Protein AF-A0A926BG16-F1 (afdb_monomer_lite)

pLDDT: mean 74.4, std 27.29, range [22.09, 98.56]

Sequence (371 aa):
MQNQTYSFDAMGNRTAKTDNVTGKETYTFDDANRIATRQVGASAVTNYSSDANGNTLTDATHTNQWDSQNRLVSSLSNGKTSAFKYGADGLRRKFSVTPTGQSQATTITHYGYDGSNVVREWEENIAGVLYASATYLLGPSGPMYKRPANAADVRWYVYDGLGSVVGEVDVNGTLQAEKKHDVFGLRRGPIGTEKSRHGFVGGLGHYSDDETGLVYMQARYYDPAIGRFTSEDPARDGANWFNYCGGDPVNMVDETGKSGERLNQLIGKLQANNGTDLLSKDPSATKSAGLTAIAMALGVMAVLLYSVAFGADTDDLVRELGAGGIGGALIGGIIAGEKMGGSLAAGATVGFALPVLLGTGVYGYQLVANL

Structure (mmCIF, N/CA/C/O backbone):
data_AF-A0A926BG16-F1
#
_entry.id   AF-A0A926BG16-F1
#
loop_
_atom_site.group_PDB
_atom_site.id
_atom_site.type_symbol
_atom_site.label_atom_id
_atom_site.label_alt_id
_atom_site.label_comp_id
_atom_site.label_asym_id
_atom_site.label_entity_id
_atom_site.label_seq_id
_atom_site.pdbx_PDB_ins_code
_atom_site.Cartn_x
_atom_site.Cartn_y
_atom_site.Cartn_z
_atom_site.occupancy
_atom_site.B_iso_or_equiv
_atom_site.auth_seq_id
_atom_site.auth_comp_id
_atom_site.auth_asym_id
_atom_site.auth_atom_id
_atom_site.pdbx_PDB_model_num
ATOM 1 N N . MET A 1 1 ? 13.771 -4.844 23.462 1.00 62.34 1 MET A N 1
ATOM 2 C CA . MET A 1 1 ? 12.987 -5.493 22.391 1.00 62.34 1 MET A CA 1
ATOM 3 C C . MET A 1 1 ? 11.661 -4.770 22.251 1.00 62.34 1 MET A C 1
ATOM 5 O O . MET A 1 1 ? 11.154 -4.274 23.255 1.00 62.34 1 MET A O 1
ATOM 9 N N . GLN A 1 2 ? 11.169 -4.615 21.022 1.00 75.12 2 GLN A N 1
ATOM 10 C CA . GLN A 1 2 ? 9.863 -4.010 20.775 1.00 75.12 2 GLN A CA 1
ATOM 11 C C . GLN A 1 2 ? 8.808 -5.115 20.776 1.00 75.12 2 GLN A C 1
ATOM 13 O O . GLN A 1 2 ? 8.936 -6.075 20.025 1.00 75.12 2 GLN A O 1
ATOM 18 N N . ASN A 1 3 ? 7.785 -4.964 21.612 1.00 87.88 3 ASN A N 1
ATOM 19 C CA . ASN A 1 3 ? 6.721 -5.941 21.790 1.00 87.88 3 ASN A CA 1
ATOM 20 C C . ASN A 1 3 ? 5.396 -5.286 21.411 1.00 87.88 3 ASN A C 1
ATOM 22 O O . ASN A 1 3 ? 5.082 -4.190 21.884 1.00 87.88 3 ASN A O 1
ATOM 26 N N . GLN A 1 4 ? 4.628 -5.973 20.569 1.00 90.31 4 GLN A N 1
ATOM 27 C CA . GLN A 1 4 ? 3.298 -5.550 20.156 1.00 90.31 4 GLN A CA 1
ATOM 28 C C . GLN A 1 4 ? 2.256 -6.563 20.624 1.00 90.31 4 GLN A C 1
ATOM 30 O O . GLN A 1 4 ? 2.463 -7.772 20.551 1.00 90.31 4 GLN A O 1
ATOM 35 N N . THR A 1 5 ? 1.123 -6.065 21.105 1.00 93.25 5 THR A N 1
ATOM 36 C CA . THR A 1 5 ? -0.023 -6.877 21.516 1.00 93.25 5 THR A CA 1
ATOM 37 C C . THR A 1 5 ? -1.278 -6.332 20.864 1.00 93.25 5 THR A C 1
ATOM 39 O O . THR A 1 5 ? -1.497 -5.119 20.830 1.00 93.25 5 THR A O 1
ATOM 42 N N . TYR A 1 6 ? -2.112 -7.235 20.367 1.00 93.25 6 TYR A N 1
ATOM 43 C CA . TYR A 1 6 ? -3.320 -6.903 19.630 1.00 93.25 6 TYR A CA 1
ATOM 44 C C . TYR A 1 6 ? -4.540 -7.510 20.311 1.00 93.25 6 TYR A C 1
ATOM 46 O O . TYR A 1 6 ? -4.467 -8.590 20.895 1.00 93.25 6 TYR A O 1
ATOM 54 N N . SER A 1 7 ? -5.661 -6.803 20.243 1.00 94.44 7 SER A N 1
ATOM 55 C CA . SER A 1 7 ? -6.961 -7.296 20.695 1.00 94.44 7 SER A CA 1
ATOM 56 C C . SER A 1 7 ? -7.946 -7.226 19.545 1.00 94.44 7 SER A C 1
ATOM 58 O O . SER A 1 7 ? -7.897 -6.285 18.751 1.00 94.44 7 SER A O 1
ATOM 60 N N . PHE A 1 8 ? -8.831 -8.215 19.475 1.00 94.06 8 PHE A N 1
ATOM 61 C CA . PHE A 1 8 ? -9.808 -8.357 18.406 1.00 94.06 8 PHE A CA 1
ATOM 62 C C . PHE A 1 8 ? -11.206 -8.572 18.981 1.00 94.06 8 PHE A C 1
ATOM 64 O O . PHE A 1 8 ? -11.347 -9.100 20.086 1.00 94.06 8 PHE A O 1
ATOM 71 N N . ASP A 1 9 ? -12.227 -8.142 18.246 1.00 93.50 9 ASP A N 1
ATOM 72 C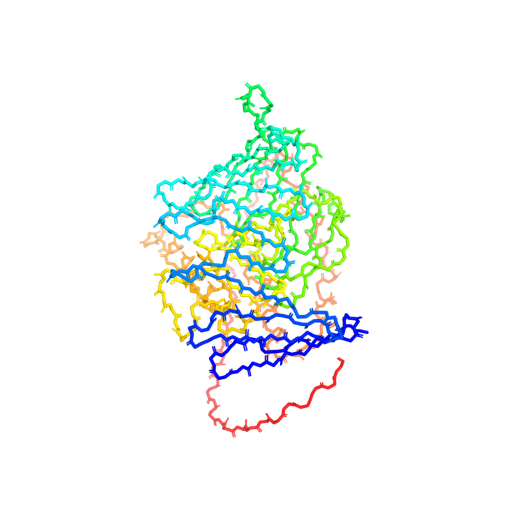 CA . ASP A 1 9 ? -13.610 -8.535 18.513 1.00 93.50 9 ASP A CA 1
ATOM 73 C C . ASP A 1 9 ? -13.951 -9.892 17.862 1.00 93.50 9 ASP A C 1
ATOM 75 O O . ASP A 1 9 ? -13.111 -10.535 17.229 1.00 93.50 9 ASP A O 1
ATOM 79 N N . ALA A 1 10 ? -15.199 -10.341 18.021 1.00 90.94 10 ALA A N 1
ATOM 80 C CA . ALA A 1 10 ? -15.669 -11.613 17.470 1.00 90.94 10 ALA A CA 1
ATOM 81 C C . ALA A 1 10 ? -15.726 -11.644 15.929 1.00 90.94 10 ALA A C 1
ATOM 83 O O . ALA A 1 10 ? -15.712 -12.726 15.348 1.00 90.94 10 ALA A O 1
ATOM 84 N N . MET A 1 11 ? -15.771 -10.478 15.275 1.00 90.44 11 MET A N 1
ATOM 85 C CA . MET A 1 11 ? -15.708 -10.344 13.815 1.00 90.44 11 MET A CA 1
ATOM 86 C C . MET A 1 11 ? -14.263 -10.184 13.319 1.00 90.44 11 MET A C 1
ATOM 88 O O . MET A 1 11 ? -14.023 -9.976 12.130 1.00 90.44 11 MET A O 1
ATOM 92 N N . GLY A 1 12 ? -13.280 -10.280 14.218 1.00 91.00 12 GLY A N 1
ATOM 93 C CA . GLY A 1 12 ? -11.865 -10.144 13.908 1.00 91.00 12 GLY A CA 1
ATOM 94 C C . GLY A 1 12 ? -11.427 -8.704 13.650 1.00 91.00 12 GLY A C 1
ATOM 95 O O . GLY A 1 12 ? -10.334 -8.510 13.123 1.00 91.00 12 GLY A O 1
ATOM 96 N N . ASN A 1 13 ? -12.227 -7.687 13.980 1.00 94.38 13 ASN A N 1
ATOM 97 C CA . ASN A 1 13 ? -11.748 -6.312 13.903 1.00 94.38 13 ASN A CA 1
ATOM 98 C C . ASN A 1 13 ? -10.745 -6.060 15.026 1.00 94.38 13 ASN A C 1
ATOM 100 O O . ASN A 1 13 ? -10.989 -6.392 16.187 1.00 94.38 13 ASN A O 1
ATOM 104 N N . ARG A 1 14 ? -9.621 -5.424 14.699 1.00 95.00 14 ARG A N 1
ATOM 105 C CA . ARG A 1 14 ? -8.585 -5.070 15.671 1.00 95.00 14 ARG A CA 1
ATOM 106 C C . ARG A 1 14 ? -9.056 -3.907 16.544 1.00 95.00 14 ARG A C 1
ATOM 108 O O . ARG A 1 14 ? -9.023 -2.765 16.107 1.00 95.00 14 ARG A O 1
ATOM 115 N N . THR A 1 15 ? -9.468 -4.176 17.780 1.00 95.94 15 THR A N 1
ATOM 116 C CA . THR A 1 15 ? -9.998 -3.175 18.727 1.00 95.94 15 THR A CA 1
ATOM 117 C C . THR A 1 15 ? -8.906 -2.437 19.495 1.00 95.94 15 THR A C 1
ATOM 119 O O . THR A 1 15 ? -9.115 -1.306 19.938 1.00 95.94 15 THR A O 1
ATOM 122 N N . ALA A 1 16 ? -7.716 -3.031 19.624 1.00 95.44 16 ALA A N 1
ATOM 123 C CA . ALA A 1 16 ? -6.562 -2.361 20.213 1.00 95.44 16 ALA A CA 1
ATOM 124 C C . ALA A 1 16 ? -5.229 -2.855 19.642 1.00 95.44 16 ALA A C 1
ATOM 126 O O . ALA A 1 16 ? -5.068 -4.031 19.313 1.00 95.44 16 ALA A O 1
ATOM 127 N N . LYS A 1 17 ? -4.255 -1.942 19.596 1.00 94.56 17 LYS A N 1
ATOM 128 C CA . LYS A 1 17 ? -2.828 -2.207 19.375 1.00 94.56 17 LYS A CA 1
ATOM 129 C C . LYS A 1 17 ? -2.066 -1.581 20.535 1.00 94.56 17 LYS A C 1
ATOM 131 O O . LYS A 1 17 ? -2.209 -0.390 20.778 1.00 94.56 17 LYS A O 1
ATOM 136 N N . THR A 1 18 ? -1.267 -2.356 21.251 1.00 94.44 18 THR A N 1
ATOM 137 C CA . THR A 1 18 ? -0.357 -1.840 22.280 1.00 94.44 18 THR A CA 1
ATOM 138 C C . THR A 1 18 ? 1.067 -2.129 21.857 1.00 94.44 18 THR A C 1
ATOM 140 O O . THR A 1 18 ? 1.396 -3.266 21.545 1.00 94.44 18 THR A O 1
ATOM 143 N N . ASP A 1 19 ? 1.898 -1.101 21.846 1.00 90.31 19 ASP A N 1
ATOM 144 C CA . ASP A 1 19 ? 3.309 -1.154 21.497 1.00 90.31 19 ASP A CA 1
ATOM 145 C C . ASP A 1 19 ? 4.096 -0.536 22.651 1.00 90.31 19 ASP A C 1
ATOM 147 O O . ASP A 1 19 ? 3.799 0.577 23.091 1.00 90.31 19 ASP A O 1
ATOM 151 N N . ASN A 1 20 ? 5.096 -1.249 23.162 1.00 88.69 20 ASN A N 1
ATOM 152 C CA . ASN A 1 20 ? 5.890 -0.772 24.295 1.00 88.69 20 ASN A CA 1
ATOM 153 C C . ASN A 1 20 ? 6.736 0.482 23.989 1.00 88.69 20 ASN A C 1
ATOM 155 O O . ASN A 1 20 ? 7.288 1.069 24.917 1.00 88.69 20 ASN A O 1
ATOM 159 N N . VAL A 1 21 ? 6.831 0.899 22.723 1.00 84.44 21 VAL A N 1
ATOM 160 C CA . VAL A 1 21 ? 7.517 2.124 22.289 1.00 84.44 21 VAL A CA 1
ATOM 161 C C . VAL A 1 21 ? 6.528 3.231 21.920 1.00 84.44 21 VAL A C 1
ATOM 163 O O . VAL A 1 21 ? 6.726 4.376 22.312 1.00 84.44 21 VAL A O 1
ATOM 166 N N . THR A 1 22 ? 5.474 2.915 21.159 1.00 84.25 22 THR A N 1
ATOM 167 C CA . THR A 1 22 ? 4.539 3.931 20.619 1.00 84.25 22 THR A CA 1
ATOM 168 C C . THR A 1 22 ? 3.248 4.095 21.427 1.00 84.25 22 THR A C 1
ATOM 170 O O . THR A 1 22 ? 2.488 5.033 21.193 1.00 84.25 22 THR A O 1
ATOM 173 N N . GLY A 1 23 ? 3.027 3.247 22.434 1.00 90.81 23 GLY A N 1
ATOM 174 C CA . GLY A 1 23 ? 1.877 3.310 23.328 1.00 90.81 23 GLY A CA 1
ATOM 175 C C . GLY A 1 23 ? 0.681 2.495 22.836 1.00 90.81 23 GLY A C 1
ATOM 176 O O . GLY A 1 23 ? 0.817 1.541 22.069 1.00 90.81 23 GLY A O 1
ATOM 177 N N . LYS A 1 24 ? -0.508 2.837 23.341 1.00 94.50 24 LYS A N 1
ATOM 178 C CA . LYS A 1 24 ? -1.757 2.127 23.044 1.00 94.50 24 LYS A CA 1
ATOM 179 C C . LYS A 1 24 ? -2.614 2.910 22.060 1.00 94.50 24 LYS A C 1
ATOM 181 O O . LYS A 1 24 ? -2.895 4.086 22.276 1.00 94.50 24 LYS A O 1
ATOM 186 N N . GLU A 1 25 ? -3.103 2.212 21.050 1.00 95.38 25 GLU A N 1
ATOM 187 C CA . GLU A 1 25 ? -4.152 2.657 20.148 1.00 95.38 25 GLU A CA 1
ATOM 188 C C . GLU A 1 25 ? -5.416 1.827 20.363 1.00 95.38 25 GLU A C 1
ATOM 190 O O . GLU A 1 25 ? -5.342 0.616 20.599 1.00 95.38 25 GLU A O 1
ATOM 195 N N . THR A 1 26 ? -6.575 2.470 20.263 1.00 96.88 26 THR A N 1
ATOM 196 C CA . THR A 1 26 ? -7.887 1.819 20.314 1.00 96.88 26 THR A CA 1
ATOM 197 C C . THR A 1 26 ? -8.720 2.206 19.108 1.00 96.88 26 THR A C 1
ATOM 199 O O . THR A 1 26 ? -8.656 3.348 18.647 1.00 96.88 26 THR A O 1
ATOM 202 N N . TYR A 1 27 ? -9.522 1.260 18.632 1.00 96.88 27 TYR A N 1
ATOM 203 C CA . TYR A 1 27 ? -10.349 1.412 17.444 1.00 96.88 27 TYR A CA 1
ATOM 204 C C . TYR A 1 27 ? -11.781 0.974 17.743 1.00 96.88 27 TYR A C 1
ATOM 206 O O . TYR A 1 27 ? -11.998 0.032 18.509 1.00 96.88 27 TYR A O 1
ATOM 214 N N . THR A 1 28 ? -12.747 1.652 17.131 1.00 97.31 28 THR A N 1
ATOM 215 C CA . THR A 1 28 ? -14.159 1.249 17.163 1.00 97.31 28 THR A CA 1
ATOM 216 C C . THR A 1 28 ? -14.668 1.014 15.753 1.00 97.31 28 THR A C 1
ATOM 218 O O . THR A 1 28 ? -14.120 1.560 14.792 1.00 97.31 28 THR A O 1
ATOM 221 N N . PHE A 1 29 ? -15.707 0.195 15.642 1.00 97.19 29 PHE A N 1
ATOM 222 C CA . PHE A 1 29 ? -16.278 -0.244 14.378 1.00 97.19 29 PHE A CA 1
ATOM 223 C C . PHE A 1 29 ? -17.797 -0.123 14.438 1.00 97.19 29 PHE A C 1
ATOM 225 O O . PHE A 1 29 ? -18.377 -0.176 15.525 1.00 97.19 29 PHE A O 1
ATOM 232 N N . ASP A 1 30 ? -18.420 0.066 13.282 1.00 95.25 30 ASP A N 1
ATOM 233 C CA . ASP A 1 30 ? -19.870 -0.020 13.148 1.00 95.25 30 ASP A CA 1
ATOM 234 C C . ASP A 1 30 ? -20.340 -1.458 12.864 1.00 95.25 30 ASP A C 1
ATOM 236 O O . ASP A 1 30 ? -19.536 -2.382 12.718 1.00 95.25 30 ASP A O 1
ATOM 240 N N . ASP A 1 31 ? -21.657 -1.641 12.759 1.00 93.56 31 ASP A N 1
ATOM 241 C CA . ASP A 1 31 ? -22.280 -2.951 12.526 1.00 93.56 31 ASP A CA 1
ATOM 242 C C . ASP A 1 31 ? -21.913 -3.574 11.165 1.00 93.56 31 ASP A C 1
ATOM 244 O O . ASP A 1 31 ? -22.076 -4.778 10.971 1.00 93.56 31 ASP A O 1
ATOM 248 N N . ALA A 1 32 ? -21.403 -2.776 10.220 1.00 93.62 32 ALA A N 1
ATOM 249 C CA . ALA A 1 32 ? -20.901 -3.235 8.925 1.00 93.62 32 ALA A CA 1
ATOM 250 C C . ALA A 1 32 ? -19.389 -3.529 8.959 1.00 93.62 32 ALA A C 1
ATOM 252 O O . ALA A 1 32 ? -18.757 -3.675 7.913 1.00 93.62 32 ALA A O 1
ATOM 253 N N . ASN A 1 33 ? -18.792 -3.610 10.154 1.00 95.44 33 ASN A N 1
ATOM 254 C CA . ASN A 1 33 ? -17.355 -3.752 10.370 1.00 95.44 33 ASN A CA 1
ATOM 255 C C . ASN A 1 33 ? -16.536 -2.613 9.750 1.00 95.44 33 ASN A C 1
ATOM 257 O O . ASN A 1 33 ? -15.349 -2.786 9.503 1.00 95.44 33 ASN A O 1
ATOM 261 N N . ARG A 1 34 ? -17.099 -1.436 9.479 1.00 95.88 34 ARG A N 1
ATOM 262 C CA . ARG A 1 34 ? -16.305 -0.287 9.023 1.00 95.88 34 ARG A CA 1
ATOM 263 C C . ARG A 1 34 ? -15.682 0.374 10.238 1.00 95.88 34 ARG A C 1
ATOM 265 O O . ARG A 1 34 ? -16.316 0.495 11.283 1.00 95.88 34 ARG A O 1
ATOM 272 N N . ILE A 1 35 ? -14.426 0.793 10.118 1.00 96.44 35 ILE A N 1
ATOM 273 C CA . ILE A 1 35 ? -13.775 1.541 11.192 1.00 96.44 35 ILE A CA 1
ATOM 274 C C . ILE A 1 35 ? -14.507 2.875 11.383 1.00 96.44 35 ILE A C 1
ATOM 276 O O . ILE A 1 35 ? -14.750 3.599 10.422 1.00 96.44 35 ILE A O 1
ATOM 280 N N . ALA A 1 36 ? -14.872 3.180 12.624 1.00 96.62 36 ALA A N 1
ATOM 281 C CA . ALA A 1 36 ? -15.583 4.398 12.992 1.00 96.62 36 ALA A CA 1
ATOM 282 C C . ALA A 1 36 ? -14.640 5.401 13.661 1.00 96.62 36 ALA A C 1
ATOM 284 O O . ALA A 1 36 ? -14.639 6.585 13.319 1.00 96.62 36 ALA A O 1
ATOM 285 N N . THR A 1 37 ? -13.797 4.938 14.590 1.00 97.06 37 THR A N 1
ATOM 286 C CA . THR A 1 37 ? -12.842 5.815 15.275 1.00 97.06 37 THR A CA 1
ATOM 287 C C . THR A 1 37 ? -11.489 5.165 15.530 1.00 97.06 37 THR A C 1
ATOM 289 O O . THR A 1 37 ? -11.377 3.946 15.663 1.00 97.06 37 THR A O 1
ATOM 292 N N . ARG A 1 38 ? -10.459 6.010 15.649 1.00 96.00 38 ARG A N 1
ATOM 293 C CA . ARG A 1 38 ? -9.125 5.674 16.163 1.00 96.00 38 ARG A CA 1
ATOM 294 C C . ARG A 1 38 ? -8.737 6.663 17.252 1.00 96.00 38 ARG A C 1
ATOM 296 O O . ARG A 1 38 ? -8.897 7.869 17.081 1.00 96.00 38 ARG A O 1
ATOM 303 N N . GLN A 1 39 ? -8.149 6.168 18.331 1.00 95.12 39 GLN A N 1
ATOM 304 C CA . GLN A 1 39 ? -7.576 6.994 19.388 1.00 95.12 39 GLN A CA 1
ATOM 305 C C . GLN A 1 39 ? -6.179 6.488 19.747 1.00 95.12 39 GLN A C 1
ATOM 307 O O . GLN A 1 39 ? -5.983 5.289 19.918 1.00 95.12 39 GLN A O 1
ATOM 312 N N . VAL A 1 40 ? -5.217 7.406 19.867 1.00 92.44 40 VAL A N 1
ATOM 313 C CA . VAL A 1 40 ? -3.828 7.114 20.258 1.00 92.44 40 VAL A CA 1
ATOM 314 C C . VAL A 1 40 ? -3.597 7.678 21.656 1.00 92.44 40 VAL A C 1
ATOM 316 O O . VAL A 1 40 ? -3.571 8.891 21.840 1.00 92.44 40 VAL A O 1
ATOM 319 N N . GLY A 1 41 ? -3.470 6.816 22.664 1.00 89.50 41 GLY A N 1
ATOM 320 C CA . GLY A 1 41 ? -3.335 7.229 24.061 1.00 89.50 41 GLY A CA 1
ATOM 321 C C . GLY A 1 41 ? -4.417 8.231 24.490 1.00 89.50 41 GLY A C 1
ATOM 322 O O . GLY A 1 41 ? -5.613 7.978 24.352 1.00 89.50 41 GLY A O 1
ATOM 323 N N . ALA A 1 42 ? -3.987 9.384 25.006 1.00 88.62 42 ALA A N 1
ATOM 324 C CA . ALA A 1 42 ? -4.868 10.480 25.420 1.00 88.62 42 ALA A CA 1
ATOM 325 C C . ALA A 1 42 ? -5.113 11.538 24.321 1.00 88.62 42 ALA A C 1
ATOM 327 O O . ALA A 1 42 ? -5.662 12.600 24.609 1.00 88.62 42 ALA A O 1
ATOM 328 N N . SER A 1 43 ? -4.685 11.291 23.077 1.00 90.31 43 SER A N 1
ATOM 329 C CA . SER A 1 43 ? -4.937 12.198 21.953 1.00 90.31 43 SER A CA 1
ATOM 330 C C . SER A 1 43 ? -6.420 12.254 21.582 1.00 90.31 43 SER A C 1
ATOM 332 O O . SER A 1 43 ? -7.205 11.374 21.934 1.00 90.31 43 SER A O 1
ATOM 334 N N . ALA A 1 44 ? -6.794 13.297 20.835 1.00 90.81 44 ALA A N 1
ATOM 335 C CA . ALA A 1 44 ? -8.147 13.449 20.318 1.00 90.81 44 ALA A CA 1
ATOM 336 C C . ALA A 1 44 ? -8.570 12.235 19.475 1.00 90.81 44 ALA A C 1
ATOM 338 O O . ALA A 1 44 ? -7.777 11.666 18.718 1.00 90.81 44 ALA A O 1
ATOM 339 N N . VAL A 1 45 ? -9.844 11.866 19.602 1.00 95.06 45 VAL A N 1
ATOM 340 C CA . VAL A 1 45 ? -10.448 10.801 18.802 1.00 95.06 45 VAL A CA 1
ATOM 341 C C . VAL A 1 45 ? -10.509 11.249 17.347 1.00 95.06 45 VAL A C 1
ATOM 343 O O . VAL A 1 45 ? -11.040 12.310 17.024 1.00 95.06 45 VAL A O 1
ATOM 346 N N . THR A 1 46 ? -9.965 10.418 16.470 1.00 96.00 46 THR A N 1
ATOM 347 C CA . THR A 1 46 ? -10.048 10.591 15.025 1.00 96.00 46 THR A CA 1
ATOM 348 C C . THR A 1 46 ? -11.258 9.833 14.506 1.00 96.00 46 THR A C 1
ATOM 350 O O . THR A 1 46 ? -11.380 8.635 14.764 1.00 96.00 46 THR A O 1
ATOM 353 N N . ASN A 1 47 ? -12.130 10.518 13.768 1.00 96.50 47 ASN A N 1
ATOM 354 C CA . ASN A 1 47 ? -13.303 9.910 13.148 1.00 96.50 47 ASN A CA 1
ATOM 355 C C . ASN A 1 47 ? -12.991 9.480 11.718 1.00 96.50 47 ASN A C 1
ATOM 357 O O . ASN A 1 47 ? -12.311 10.195 10.982 1.00 96.50 47 ASN A O 1
ATOM 361 N N . TYR A 1 48 ? -13.525 8.329 11.344 1.00 97.50 48 TYR A N 1
ATOM 362 C CA . TYR A 1 48 ? -13.448 7.781 10.003 1.00 97.50 48 TYR A CA 1
ATOM 363 C C . TYR A 1 48 ? -14.801 7.971 9.328 1.00 97.50 48 TYR A C 1
ATOM 365 O O . TYR A 1 48 ? -15.843 7.997 9.987 1.00 97.50 48 TYR A O 1
ATOM 373 N N . SER A 1 49 ? -14.789 8.122 8.010 1.00 97.62 49 SER A N 1
ATOM 374 C CA . SER A 1 49 ? -16.012 8.121 7.216 1.00 97.62 49 SER A CA 1
ATOM 375 C C . SER A 1 49 ? -15.868 7.186 6.030 1.00 97.62 49 SER A C 1
ATOM 377 O O . SER A 1 49 ? -14.774 7.009 5.489 1.00 97.62 49 SER A O 1
ATOM 379 N N . SER A 1 50 ? -16.988 6.602 5.622 1.00 97.62 50 SER A N 1
ATOM 380 C CA . SER A 1 50 ? -17.072 5.703 4.479 1.00 97.62 50 SER A CA 1
ATOM 381 C C . SER A 1 50 ? -18.295 6.042 3.639 1.00 97.62 50 SER A C 1
ATOM 383 O O . SER A 1 50 ? -19.268 6.609 4.144 1.00 97.62 50 SER A O 1
ATOM 385 N N . ASP A 1 51 ? -18.259 5.681 2.362 1.00 96.81 51 ASP A N 1
ATOM 386 C CA . ASP A 1 51 ? -19.439 5.734 1.508 1.00 96.81 51 ASP A CA 1
ATOM 387 C C . ASP A 1 51 ? -20.386 4.539 1.759 1.00 96.81 51 ASP A C 1
ATOM 389 O O . ASP A 1 51 ? -20.156 3.676 2.616 1.00 96.81 51 ASP A O 1
ATOM 393 N N . ALA A 1 52 ? -21.492 4.503 1.012 1.00 95.19 52 ALA A N 1
ATOM 394 C CA . ALA A 1 52 ? -22.487 3.435 1.100 1.00 95.19 52 ALA A CA 1
ATOM 395 C C . ALA A 1 52 ? -21.989 2.078 0.565 1.00 95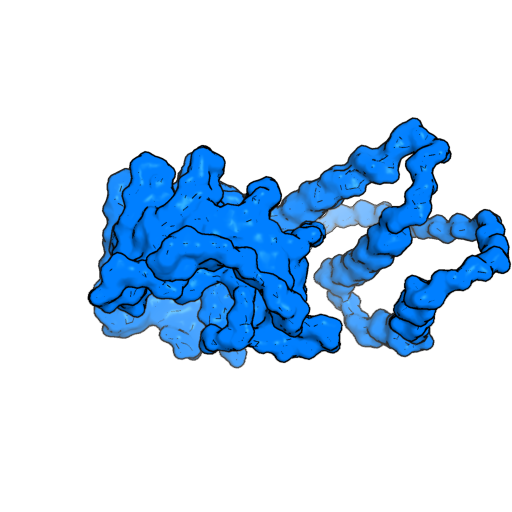.19 52 ALA A C 1
ATOM 397 O O . ALA A 1 52 ? -22.607 1.061 0.865 1.00 95.19 52 ALA A O 1
ATOM 398 N N . ASN A 1 53 ? -20.890 2.060 -0.194 1.00 95.25 53 ASN A N 1
ATOM 399 C CA . ASN A 1 53 ? -20.250 0.849 -0.707 1.00 95.25 53 ASN A CA 1
ATOM 400 C C . ASN A 1 53 ? -19.120 0.356 0.217 1.00 95.25 53 ASN A C 1
ATOM 402 O O . ASN A 1 53 ? -18.388 -0.560 -0.147 1.00 95.25 53 ASN A O 1
ATOM 406 N N . GLY A 1 54 ? -18.945 0.987 1.384 1.00 95.75 54 GLY A N 1
ATOM 407 C CA . GLY A 1 54 ? -17.927 0.610 2.359 1.00 95.75 54 GLY A CA 1
ATOM 408 C C . GLY A 1 54 ? -16.520 1.099 2.017 1.00 95.75 54 GLY A C 1
ATOM 409 O O . GLY A 1 54 ? -15.562 0.668 2.654 1.00 95.75 54 GLY A O 1
ATOM 410 N N . ASN A 1 55 ? -16.361 2.022 1.066 1.00 98.00 55 ASN A N 1
ATOM 411 C CA . ASN A 1 55 ? -15.062 2.618 0.779 1.00 98.00 55 ASN A CA 1
ATOM 412 C C . ASN A 1 55 ? -14.747 3.733 1.783 1.00 98.00 55 ASN A C 1
ATOM 414 O O . ASN A 1 55 ? -15.555 4.644 1.974 1.00 98.00 55 ASN A O 1
ATOM 418 N N . THR A 1 56 ? -13.568 3.711 2.404 1.00 97.88 56 THR A N 1
ATOM 419 C CA . THR A 1 56 ? -13.129 4.768 3.330 1.00 97.88 56 THR A CA 1
ATOM 420 C C . THR A 1 56 ? -12.910 6.084 2.584 1.00 97.88 56 THR A C 1
ATOM 422 O O . THR A 1 56 ? -12.056 6.161 1.701 1.00 97.88 56 THR A O 1
ATOM 425 N N . LEU A 1 57 ? -13.652 7.130 2.955 1.00 98.25 57 LEU A N 1
ATOM 426 C CA . LEU A 1 57 ? -13.572 8.478 2.384 1.00 98.25 57 LEU A CA 1
ATOM 427 C C . LEU A 1 57 ? -12.593 9.371 3.144 1.00 98.25 57 LEU A C 1
ATOM 429 O O . LEU A 1 57 ? -11.802 10.078 2.527 1.00 98.25 57 LEU A O 1
ATOM 433 N N . THR A 1 58 ? -12.633 9.345 4.474 1.00 97.56 58 THR A N 1
ATOM 434 C CA . THR A 1 58 ? -11.684 10.084 5.314 1.00 97.56 58 THR A CA 1
ATOM 435 C C . THR A 1 58 ? -11.207 9.205 6.451 1.00 97.56 58 THR A C 1
ATOM 437 O O . THR A 1 58 ? -12.021 8.561 7.114 1.00 97.56 58 THR A O 1
ATOM 440 N N . ASP A 1 59 ? -9.909 9.231 6.707 1.00 94.12 59 ASP A N 1
ATOM 441 C CA . ASP A 1 59 ? -9.287 8.578 7.853 1.00 94.12 59 ASP A CA 1
ATOM 442 C C . ASP A 1 59 ? -8.349 9.543 8.601 1.00 94.12 59 ASP A C 1
ATOM 444 O O . ASP A 1 59 ? -8.467 10.763 8.481 1.00 94.12 59 ASP A O 1
ATOM 448 N N . ALA A 1 60 ? -7.442 9.009 9.424 1.00 89.69 60 ALA A N 1
ATOM 449 C CA . ALA A 1 60 ? -6.505 9.809 10.206 1.00 89.69 60 ALA A CA 1
ATOM 450 C C . ALA A 1 60 ? -5.515 10.630 9.374 1.00 89.69 60 ALA A C 1
ATOM 452 O O . ALA A 1 60 ? -5.024 11.651 9.855 1.00 89.69 60 ALA A O 1
ATOM 453 N N . THR A 1 61 ? -5.192 10.177 8.167 1.00 93.31 61 THR A N 1
ATOM 454 C CA . THR A 1 61 ? -4.132 10.750 7.331 1.00 93.31 61 THR A CA 1
ATOM 455 C C . THR A 1 61 ? -4.547 10.975 5.882 1.00 93.31 61 THR A C 1
ATOM 457 O O . THR A 1 61 ? -3.841 11.693 5.177 1.00 93.31 61 THR A O 1
ATOM 460 N N . HIS A 1 62 ? -5.674 10.414 5.440 1.00 97.56 62 HIS A N 1
ATOM 461 C CA . HIS A 1 62 ? -6.114 10.436 4.053 1.00 97.56 62 HIS A CA 1
ATOM 462 C C . HIS A 1 62 ? -7.497 11.054 3.863 1.00 97.56 62 HIS A C 1
ATOM 464 O O . HIS A 1 62 ? -8.432 10.818 4.633 1.00 97.56 62 HIS A O 1
ATOM 470 N N . THR A 1 63 ? -7.635 11.755 2.738 1.00 98.12 63 THR A N 1
ATOM 471 C CA . THR A 1 63 ? -8.919 12.028 2.088 1.00 98.12 63 THR A CA 1
ATOM 472 C C . THR A 1 63 ? -8.934 11.325 0.736 1.00 98.12 63 THR A C 1
ATOM 474 O O . THR A 1 63 ? -8.170 11.681 -0.166 1.00 98.12 63 THR A O 1
ATOM 477 N N . ASN A 1 64 ? -9.815 10.343 0.596 1.00 98.56 64 ASN A N 1
ATOM 478 C CA . ASN A 1 64 ? -9.862 9.402 -0.513 1.00 98.56 64 ASN A CA 1
ATOM 479 C C . ASN A 1 64 ? -11.029 9.686 -1.462 1.00 98.56 64 ASN A C 1
ATOM 481 O O . ASN A 1 64 ? -12.087 10.177 -1.068 1.00 98.56 64 ASN A O 1
ATOM 485 N N . GLN A 1 65 ? -10.841 9.328 -2.727 1.00 98.50 65 GLN A N 1
ATOM 486 C CA . GLN A 1 65 ? -11.867 9.355 -3.762 1.00 98.50 65 GLN A CA 1
ATOM 487 C C . GLN A 1 65 ? -11.862 8.039 -4.521 1.00 98.50 65 GLN A C 1
ATOM 489 O O . GLN A 1 65 ? -10.801 7.504 -4.851 1.00 98.50 65 GLN A O 1
ATOM 494 N N . TRP A 1 66 ? -13.057 7.566 -4.843 1.00 98.50 66 TRP A N 1
ATOM 495 C CA . TRP A 1 66 ? -13.294 6.251 -5.416 1.00 98.50 66 TRP A CA 1
ATOM 496 C C . TRP A 1 66 ? -14.075 6.380 -6.719 1.00 98.50 66 TRP A C 1
ATOM 498 O O . TRP A 1 66 ? -14.878 7.302 -6.881 1.00 98.50 66 TRP A O 1
ATOM 508 N N . ASP A 1 67 ? -13.819 5.480 -7.664 1.00 97.19 67 ASP A N 1
ATOM 509 C CA . ASP A 1 67 ? -14.646 5.365 -8.863 1.00 97.19 67 ASP A CA 1
ATOM 510 C C . ASP A 1 67 ? -15.887 4.488 -8.628 1.00 97.19 67 ASP A C 1
ATOM 512 O O . ASP A 1 67 ? -16.060 3.858 -7.585 1.00 97.19 67 ASP A O 1
ATOM 516 N N . SER A 1 68 ? -16.764 4.424 -9.630 1.00 95.50 68 SER A N 1
ATOM 517 C CA . SER A 1 68 ? -17.988 3.614 -9.585 1.00 95.50 68 SER A CA 1
ATOM 518 C C . SER A 1 68 ? -17.743 2.101 -9.543 1.00 95.50 68 SER A C 1
ATOM 520 O O . SER A 1 68 ? -18.695 1.341 -9.382 1.00 95.50 68 SER A O 1
ATOM 522 N N . GLN A 1 69 ? -16.494 1.653 -9.700 1.00 95.00 69 GLN A N 1
ATOM 523 C CA . GLN A 1 69 ? -16.083 0.255 -9.591 1.00 95.00 69 GLN A CA 1
ATOM 524 C C . GLN A 1 69 ? -15.404 -0.033 -8.240 1.00 95.00 69 GLN A C 1
ATOM 526 O O . GLN A 1 69 ? -14.779 -1.082 -8.099 1.00 95.00 69 GLN A O 1
ATOM 531 N N . ASN A 1 70 ? -15.527 0.873 -7.259 1.00 96.19 70 ASN A N 1
ATOM 532 C CA . ASN A 1 70 ? -14.912 0.783 -5.931 1.00 96.19 70 ASN A CA 1
ATOM 533 C C . ASN A 1 70 ? -13.376 0.698 -5.970 1.00 96.19 70 ASN A C 1
ATOM 535 O O . ASN A 1 70 ? -12.756 0.023 -5.149 1.00 96.19 70 ASN A O 1
ATOM 539 N N . ARG A 1 71 ? -12.735 1.397 -6.917 1.00 97.25 71 ARG A N 1
ATOM 540 C CA . ARG A 1 71 ? -11.270 1.533 -6.966 1.00 97.25 71 ARG A CA 1
ATOM 541 C C . ARG A 1 71 ? -10.847 2.923 -6.509 1.00 97.25 71 ARG A C 1
ATOM 543 O O . ARG A 1 71 ? -11.443 3.921 -6.915 1.00 97.25 71 ARG A O 1
ATOM 550 N N . LEU A 1 72 ? -9.800 2.989 -5.689 1.00 98.44 72 LEU A N 1
ATOM 551 C CA . LEU A 1 72 ? -9.245 4.242 -5.178 1.00 98.44 72 LEU A CA 1
ATOM 552 C C . LEU A 1 72 ? -8.619 5.031 -6.332 1.00 98.44 72 LEU A C 1
ATOM 554 O O . LEU A 1 72 ? -7.606 4.623 -6.876 1.00 98.44 72 LEU A O 1
ATOM 558 N N . VAL A 1 73 ? -9.182 6.172 -6.715 1.00 98.56 73 VAL A N 1
ATOM 559 C CA . VAL A 1 73 ? -8.656 6.991 -7.825 1.00 98.56 73 VAL A CA 1
ATOM 560 C C . VAL A 1 73 ? -7.834 8.184 -7.357 1.00 98.56 73 VAL A C 1
ATOM 562 O O . VAL A 1 73 ? -7.000 8.681 -8.115 1.00 98.56 73 VAL A O 1
ATOM 565 N N . SER A 1 74 ? -8.025 8.628 -6.113 1.00 98.31 74 SER A N 1
ATOM 566 C CA . SER A 1 74 ? -7.233 9.699 -5.511 1.00 98.31 74 SER A CA 1
ATOM 567 C C . SER A 1 74 ? -7.149 9.545 -3.997 1.00 98.31 74 SER A C 1
ATOM 569 O O . SER A 1 74 ? -8.125 9.164 -3.361 1.00 98.31 74 SER A O 1
ATOM 571 N N . SER A 1 75 ? -6.004 9.897 -3.423 1.00 98.50 75 SER A N 1
ATOM 572 C CA . SER A 1 75 ? -5.766 9.965 -1.984 1.00 98.50 75 SER A CA 1
ATOM 573 C C . SER A 1 75 ? -4.896 11.181 -1.670 1.00 98.50 75 SER A C 1
ATOM 575 O O . SER A 1 75 ? -3.742 11.253 -2.100 1.00 98.50 75 SER A O 1
ATOM 577 N N . LEU A 1 76 ? -5.435 12.137 -0.914 1.00 98.12 76 LEU A N 1
ATOM 578 C CA . LEU A 1 76 ? -4.682 13.258 -0.351 1.00 98.12 76 LEU A CA 1
ATOM 579 C C . LEU A 1 76 ? -4.122 12.850 1.011 1.00 98.12 76 LEU A C 1
ATOM 581 O O . LEU A 1 76 ? -4.900 12.622 1.928 1.00 98.12 76 LEU A O 1
ATOM 585 N N . SER A 1 77 ? -2.798 12.817 1.151 1.00 97.19 77 SER A N 1
ATOM 586 C CA . SER A 1 77 ? -2.102 12.539 2.413 1.00 97.19 77 SER A CA 1
ATOM 587 C C . SER A 1 77 ? -0.842 13.388 2.521 1.00 97.19 77 SER A C 1
ATOM 589 O O . SER A 1 77 ? -0.176 13.657 1.521 1.00 97.19 77 SER A O 1
ATOM 591 N N . ASN A 1 78 ? -0.531 13.876 3.726 1.00 93.75 78 ASN A N 1
ATOM 592 C CA . ASN A 1 78 ? 0.673 14.672 4.007 1.00 93.75 78 ASN A CA 1
ATOM 593 C C . ASN A 1 78 ? 0.922 15.829 3.009 1.00 93.75 78 ASN A C 1
ATOM 595 O O . ASN A 1 78 ? 2.055 16.087 2.597 1.00 93.75 78 ASN A O 1
ATOM 599 N N . GLY A 1 79 ? -0.145 16.519 2.585 1.00 95.50 79 GLY A N 1
ATOM 600 C CA . GLY A 1 79 ? -0.061 17.634 1.633 1.00 95.50 79 GLY A CA 1
ATOM 601 C C . GLY A 1 79 ? 0.307 17.228 0.199 1.00 95.50 79 GLY A C 1
ATOM 602 O O . GLY A 1 79 ? 0.802 18.058 -0.564 1.00 95.50 79 GLY A O 1
ATOM 603 N N . LYS A 1 80 ? 0.103 15.961 -0.174 1.00 97.38 80 LYS A N 1
ATOM 604 C CA . LYS A 1 80 ? 0.309 15.433 -1.526 1.00 97.38 80 LYS A CA 1
ATOM 605 C C . LYS A 1 80 ? -0.922 14.654 -1.971 1.00 97.38 80 LYS A C 1
ATOM 607 O O . LYS A 1 80 ? -1.457 13.844 -1.223 1.00 97.38 80 LYS A O 1
ATOM 612 N N . THR A 1 81 ? -1.355 14.889 -3.201 1.00 98.25 81 THR A N 1
ATOM 613 C CA . THR A 1 81 ? -2.423 14.120 -3.841 1.00 98.25 81 THR A CA 1
ATOM 614 C C . THR A 1 81 ? -1.802 13.036 -4.704 1.00 98.25 81 THR A C 1
ATOM 616 O O . THR A 1 81 ? -1.168 13.337 -5.716 1.00 98.25 81 THR A O 1
ATOM 619 N N . SER A 1 82 ? -1.995 11.787 -4.302 1.00 98.38 82 SER A N 1
ATOM 620 C CA . SER A 1 82 ? -1.678 10.605 -5.095 1.00 98.38 82 SER A CA 1
ATOM 621 C C . SER A 1 82 ? -2.893 10.225 -5.933 1.00 98.38 82 SER A C 1
ATOM 623 O O . SER A 1 82 ? -3.969 10.028 -5.379 1.00 98.38 82 SER A O 1
ATOM 625 N N . ALA A 1 83 ? -2.740 10.119 -7.250 1.00 98.31 83 ALA A N 1
ATOM 626 C CA . ALA A 1 83 ? -3.805 9.736 -8.172 1.00 98.31 83 ALA A CA 1
ATOM 627 C C . ALA A 1 83 ? -3.460 8.443 -8.913 1.00 98.31 83 ALA A C 1
ATOM 629 O O . ALA A 1 83 ? -2.306 8.211 -9.290 1.00 98.31 83 ALA A O 1
ATOM 630 N N . PHE A 1 84 ? -4.479 7.622 -9.151 1.00 98.44 84 PHE A N 1
ATOM 631 C CA . PHE A 1 84 ? -4.337 6.277 -9.696 1.00 98.44 84 PHE A CA 1
ATOM 632 C C . PHE A 1 84 ? -5.251 6.093 -10.908 1.00 98.44 84 PHE A C 1
ATOM 634 O O . PHE A 1 84 ? -6.404 6.526 -10.908 1.00 98.44 84 PHE A O 1
ATOM 641 N N . LYS A 1 85 ? -4.746 5.443 -11.963 1.00 98.25 85 LYS A N 1
ATOM 642 C CA . LYS A 1 85 ? -5.567 5.020 -13.108 1.00 98.25 85 LYS A CA 1
ATOM 643 C C . LYS A 1 85 ? -5.411 3.535 -13.359 1.00 98.25 85 LYS A C 1
ATOM 645 O O . LYS A 1 85 ? -4.301 3.008 -13.290 1.00 98.25 85 LYS A O 1
ATOM 650 N N . TYR A 1 86 ? -6.513 2.899 -13.727 1.00 98.00 86 TYR A N 1
ATOM 651 C CA . TYR A 1 86 ? -6.616 1.456 -13.897 1.00 98.00 86 TYR A CA 1
ATOM 652 C C . TYR A 1 86 ? -6.920 1.085 -15.344 1.00 98.00 86 TYR A C 1
ATOM 654 O O . TYR A 1 86 ? -7.532 1.857 -16.083 1.00 98.00 86 TYR A O 1
ATOM 662 N N . GLY A 1 87 ? -6.476 -0.103 -15.740 1.00 96.69 87 GLY A N 1
ATOM 663 C CA . GLY A 1 87 ? -6.854 -0.729 -16.997 1.00 96.69 87 GLY A CA 1
ATOM 664 C C . GLY A 1 87 ? -8.236 -1.376 -16.903 1.00 96.69 87 GLY A C 1
ATOM 665 O O . GLY A 1 87 ? -8.867 -1.409 -15.842 1.00 96.69 87 GLY A O 1
ATOM 666 N N . ALA A 1 88 ? -8.701 -1.922 -18.027 1.00 94.12 88 ALA A N 1
ATOM 667 C CA . ALA A 1 88 ? -9.946 -2.693 -18.081 1.00 94.12 88 ALA A CA 1
ATOM 668 C C . ALA A 1 88 ? -9.872 -4.002 -17.269 1.00 94.12 88 ALA A C 1
ATOM 670 O O . ALA A 1 88 ? -10.893 -4.513 -16.826 1.00 94.12 88 ALA A O 1
ATOM 671 N N . ASP A 1 89 ? -8.660 -4.507 -17.045 1.00 92.94 89 ASP A N 1
ATOM 672 C CA . ASP A 1 89 ? -8.339 -5.650 -16.186 1.00 92.94 89 ASP A CA 1
ATOM 673 C C . ASP A 1 89 ? -8.348 -5.317 -14.685 1.00 92.94 89 ASP A C 1
ATOM 675 O O . ASP A 1 89 ? -8.200 -6.207 -13.854 1.00 92.94 89 ASP A O 1
ATOM 679 N N . GLY A 1 90 ? -8.512 -4.042 -14.320 1.00 93.88 90 GLY A N 1
ATOM 680 C CA . GLY A 1 90 ? -8.480 -3.585 -12.931 1.00 93.88 90 GLY A CA 1
ATOM 681 C C . GLY A 1 90 ? -7.076 -3.340 -12.375 1.00 93.88 90 GLY A C 1
ATOM 682 O O . GLY A 1 90 ? -6.962 -2.819 -11.269 1.00 93.88 90 GLY A O 1
ATOM 683 N N . LEU A 1 91 ? -6.012 -3.624 -13.135 1.00 96.50 91 LEU A N 1
ATOM 684 C CA . LEU A 1 91 ? -4.637 -3.367 -12.705 1.00 96.50 91 LEU A CA 1
ATOM 685 C C . LEU A 1 91 ? -4.264 -1.893 -12.883 1.00 96.50 91 LEU A C 1
ATOM 687 O O . LEU A 1 91 ? -4.647 -1.237 -13.859 1.00 96.50 91 LEU A O 1
ATOM 691 N N . ARG A 1 92 ? -3.493 -1.354 -11.938 1.00 97.88 92 ARG A N 1
ATOM 692 C CA . ARG A 1 92 ? -3.058 0.045 -11.932 1.00 97.88 92 ARG A CA 1
ATOM 693 C C . ARG A 1 92 ? -2.068 0.323 -13.057 1.00 97.88 92 ARG A C 1
ATOM 695 O O . ARG A 1 92 ? -0.930 -0.106 -13.009 1.00 97.88 92 ARG A O 1
ATOM 702 N N . ARG A 1 93 ? -2.448 1.135 -14.040 1.00 97.56 93 ARG A N 1
ATOM 703 C CA . ARG A 1 93 ? -1.584 1.505 -15.175 1.00 97.56 93 ARG A CA 1
ATOM 704 C C . ARG A 1 93 ? -0.790 2.783 -14.951 1.00 97.56 93 ARG A C 1
ATOM 706 O O . ARG A 1 93 ? 0.270 2.930 -15.550 1.00 97.56 93 ARG A O 1
ATOM 713 N N . LYS A 1 94 ? -1.280 3.693 -14.104 1.00 97.81 94 LYS A N 1
ATOM 714 C CA . LYS A 1 94 ? -0.622 4.976 -13.820 1.00 97.81 94 LYS A CA 1
ATOM 715 C C . LYS A 1 94 ? -0.754 5.352 -12.349 1.00 97.81 94 LYS A C 1
ATOM 717 O O . LYS A 1 94 ? -1.824 5.197 -11.762 1.00 97.81 94 LYS A O 1
ATOM 722 N N . PHE A 1 95 ? 0.330 5.879 -11.799 1.00 97.88 95 PHE A N 1
ATOM 723 C CA . PHE A 1 95 ? 0.416 6.529 -10.497 1.00 97.88 95 PHE A CA 1
ATOM 724 C C . PHE A 1 95 ? 0.999 7.926 -10.687 1.00 97.88 95 PHE A C 1
ATOM 726 O O . PHE A 1 95 ? 1.940 8.100 -11.461 1.00 97.88 95 PHE A O 1
ATOM 733 N N . SER A 1 96 ? 0.456 8.925 -10.002 1.00 97.56 96 SER A N 1
ATOM 734 C CA . SER A 1 96 ? 1.017 10.274 -10.033 1.00 97.56 96 SER A CA 1
ATOM 735 C C . SER A 1 96 ? 0.866 10.992 -8.708 1.00 97.56 96 SER A C 1
ATOM 737 O O . SER A 1 96 ? -0.135 10.799 -8.029 1.00 97.56 96 SER A O 1
ATOM 739 N N . VAL A 1 97 ? 1.818 11.865 -8.389 1.00 97.75 97 VAL A N 1
ATOM 740 C CA . VAL A 1 97 ? 1.850 12.628 -7.139 1.00 97.75 97 VAL A CA 1
ATOM 741 C C . VAL A 1 97 ? 1.885 14.115 -7.448 1.00 97.75 97 VAL A C 1
ATOM 743 O O . VAL A 1 97 ? 2.775 14.578 -8.162 1.00 97.75 97 VAL A O 1
ATOM 746 N N . THR A 1 98 ? 0.954 14.865 -6.867 1.00 97.69 98 THR A N 1
ATOM 747 C CA . THR A 1 98 ? 0.857 16.323 -6.992 1.00 97.69 98 THR A CA 1
ATOM 748 C C . THR A 1 98 ? 0.908 16.963 -5.604 1.00 97.69 98 THR A C 1
ATOM 750 O O . THR A 1 98 ? -0.010 16.748 -4.809 1.00 97.69 98 THR A O 1
ATOM 753 N N . PRO A 1 99 ? 1.947 17.747 -5.270 1.00 97.25 99 PRO A N 1
ATOM 754 C CA . PRO A 1 99 ? 1.975 18.516 -4.029 1.00 97.25 99 PRO A CA 1
ATOM 755 C C . PRO A 1 99 ? 0.827 19.530 -3.961 1.00 97.25 99 PRO A C 1
ATOM 757 O O . PRO A 1 99 ? 0.464 20.138 -4.970 1.00 97.25 99 PRO A O 1
ATOM 760 N N . THR A 1 100 ? 0.274 19.758 -2.771 1.00 95.69 100 THR A N 1
ATOM 761 C CA . THR A 1 100 ? -0.771 20.767 -2.564 1.00 95.69 100 THR A CA 1
ATOM 762 C C . THR A 1 100 ? -0.284 22.144 -3.016 1.00 95.69 100 THR A C 1
ATOM 764 O O . THR A 1 100 ? 0.826 22.567 -2.695 1.00 95.69 100 THR A O 1
ATOM 767 N N . GLY A 1 101 ? -1.126 22.849 -3.773 1.00 95.00 101 GLY A N 1
ATOM 768 C CA . GLY A 1 101 ? -0.792 24.146 -4.366 1.00 95.00 101 GLY A CA 1
ATOM 769 C C . GLY A 1 101 ? -0.083 24.061 -5.721 1.00 95.00 101 GLY A C 1
ATOM 770 O O . GLY A 1 101 ? 0.105 25.096 -6.353 1.00 95.00 101 GLY A O 1
ATOM 771 N N . GLN A 1 102 ? 0.266 22.862 -6.200 1.00 93.88 102 GLN A N 1
ATOM 772 C CA . GLN A 1 102 ? 0.761 22.651 -7.561 1.00 93.88 102 GLN A CA 1
ATOM 773 C C . GLN A 1 102 ? -0.369 22.206 -8.490 1.00 93.88 102 GLN A C 1
ATOM 775 O O . GLN A 1 102 ? -1.237 21.423 -8.110 1.00 93.88 102 GLN A O 1
ATOM 780 N N . SER A 1 103 ? -0.344 22.688 -9.733 1.00 91.00 103 SER A N 1
ATOM 781 C CA . SER A 1 103 ? -1.318 22.292 -10.763 1.00 91.00 103 SER A CA 1
ATOM 782 C C . SER A 1 103 ? -0.897 21.042 -11.539 1.00 91.00 103 SER A C 1
ATOM 784 O O . SER A 1 103 ? -1.728 20.435 -12.206 1.00 91.00 103 SER A O 1
ATOM 786 N N . GLN A 1 104 ? 0.382 20.666 -11.476 1.00 92.44 104 GLN A N 1
ATOM 787 C CA . GLN A 1 104 ? 0.956 19.554 -12.234 1.00 92.44 104 GLN A CA 1
ATOM 788 C C . GLN A 1 104 ? 1.605 18.542 -11.289 1.00 92.44 104 GLN A C 1
ATOM 790 O O . GLN A 1 104 ? 2.187 18.918 -10.269 1.00 92.44 104 GLN A O 1
ATOM 795 N N . ALA A 1 105 ? 1.521 17.261 -11.648 1.00 94.75 105 ALA A N 1
ATOM 796 C CA . ALA A 1 105 ? 2.173 16.195 -10.901 1.00 94.75 105 ALA A CA 1
ATOM 797 C C . ALA A 1 105 ? 3.702 16.313 -11.000 1.00 94.75 105 ALA A C 1
ATOM 799 O O . ALA A 1 105 ? 4.250 16.562 -12.073 1.00 94.75 105 ALA A O 1
ATOM 800 N N . THR A 1 106 ? 4.392 16.106 -9.880 1.00 94.00 106 THR A N 1
ATOM 801 C CA . THR A 1 106 ? 5.863 16.086 -9.803 1.00 94.00 106 THR A CA 1
ATOM 802 C C . THR A 1 106 ? 6.443 14.712 -10.102 1.00 94.00 106 THR A C 1
ATOM 804 O O . THR A 1 106 ? 7.612 14.592 -10.453 1.00 94.00 106 THR A O 1
ATOM 807 N N . THR A 1 107 ? 5.632 13.670 -9.942 1.00 93.88 107 THR A N 1
ATOM 808 C CA . THR A 1 107 ? 6.005 12.288 -10.229 1.00 93.88 107 THR A CA 1
ATOM 809 C C . THR A 1 107 ? 4.866 11.647 -10.987 1.00 93.88 107 THR A C 1
ATOM 811 O O . THR A 1 107 ? 3.711 11.767 -10.578 1.00 93.88 107 THR A O 1
ATOM 814 N N . ILE A 1 108 ? 5.186 10.978 -12.089 1.00 97.19 108 ILE A N 1
ATOM 815 C CA . ILE A 1 108 ? 4.227 10.215 -12.872 1.00 97.19 108 ILE A CA 1
ATOM 816 C C . ILE A 1 108 ? 4.906 8.924 -13.313 1.00 97.19 108 ILE A C 1
ATOM 818 O O . ILE A 1 108 ? 5.887 8.959 -14.054 1.00 97.19 108 ILE A O 1
ATOM 822 N N . THR A 1 109 ? 4.358 7.794 -12.883 1.00 96.94 109 THR A N 1
ATOM 823 C CA . THR A 1 109 ? 4.862 6.458 -13.199 1.00 96.94 109 THR A CA 1
ATOM 824 C C . THR A 1 109 ? 3.789 5.664 -13.927 1.00 96.94 109 THR A C 1
ATOM 826 O O . THR A 1 109 ? 2.634 5.623 -13.501 1.00 96.94 109 THR A O 1
ATOM 829 N N . HIS A 1 110 ? 4.181 5.018 -15.020 1.00 97.62 110 HIS A N 1
ATOM 830 C CA . HIS A 1 110 ? 3.361 4.083 -15.784 1.00 97.62 110 HIS A CA 1
ATOM 831 C C . HIS A 1 110 ? 3.874 2.664 -15.594 1.00 97.62 110 HIS A C 1
ATOM 833 O O . HIS A 1 110 ? 5.086 2.452 -15.548 1.00 97.62 110 HIS A O 1
ATOM 839 N N . TYR A 1 111 ? 2.956 1.704 -15.540 1.00 96.94 111 TYR A N 1
ATOM 840 C CA . TYR A 1 111 ? 3.259 0.311 -15.222 1.00 96.94 111 TYR A CA 1
ATOM 841 C C . TYR A 1 111 ? 2.921 -0.625 -16.384 1.00 96.94 111 TYR A C 1
ATOM 843 O O . TYR A 1 111 ? 1.810 -0.616 -16.924 1.00 96.94 111 TYR A O 1
ATOM 851 N N . GLY A 1 112 ? 3.898 -1.450 -16.755 1.00 95.62 112 GLY A N 1
ATOM 852 C CA . GLY A 1 112 ? 3.761 -2.558 -17.692 1.00 95.62 112 GLY A CA 1
ATOM 853 C C . GLY A 1 112 ? 3.768 -3.877 -16.937 1.00 95.62 112 GLY A C 1
ATOM 854 O O . GLY A 1 112 ? 4.677 -4.121 -16.144 1.00 95.62 112 GLY A O 1
ATOM 855 N N . TYR A 1 113 ? 2.769 -4.711 -17.208 1.00 93.94 113 TYR A N 1
ATOM 856 C CA . TYR A 1 113 ? 2.540 -5.971 -16.510 1.00 93.94 113 TYR A CA 1
ATOM 857 C C . TYR A 1 113 ? 2.826 -7.175 -17.402 1.00 93.94 113 TYR A C 1
ATOM 859 O O . TYR A 1 113 ? 2.574 -7.124 -18.608 1.00 93.94 113 TYR A O 1
ATOM 867 N N . ASP A 1 114 ? 3.298 -8.248 -16.776 1.00 89.19 114 ASP A N 1
ATOM 868 C CA . ASP A 1 114 ? 3.224 -9.616 -17.282 1.00 89.19 114 ASP A CA 1
ATOM 869 C C . ASP A 1 114 ? 2.433 -10.448 -16.262 1.00 89.19 114 ASP A C 1
ATOM 871 O O . ASP A 1 114 ? 2.812 -10.551 -15.090 1.00 89.19 114 ASP A O 1
ATOM 875 N N . GLY A 1 115 ? 1.261 -10.935 -16.674 1.00 88.62 115 GLY A N 1
ATOM 876 C CA . GLY A 1 115 ? 0.231 -11.397 -15.742 1.00 88.62 115 GLY A CA 1
ATOM 877 C C . GLY A 1 115 ? -0.129 -10.306 -14.725 1.00 88.62 115 GLY A C 1
ATOM 878 O O . GLY A 1 115 ? -0.509 -9.197 -15.101 1.00 88.62 115 GLY A O 1
ATOM 879 N N . SER A 1 116 ? 0.011 -10.624 -13.437 1.00 86.06 116 SER A N 1
ATOM 880 C CA . SER A 1 116 ? -0.293 -9.725 -12.312 1.00 86.06 116 SER A CA 1
ATOM 881 C C . SER A 1 116 ? 0.912 -8.902 -11.835 1.00 86.06 116 SER A C 1
ATOM 883 O O . SER A 1 116 ? 0.754 -7.988 -11.028 1.00 86.06 116 SER A O 1
ATOM 885 N N . ASN A 1 117 ? 2.119 -9.202 -12.328 1.00 90.56 117 ASN A N 1
ATOM 886 C CA . ASN A 1 117 ? 3.367 -8.611 -11.845 1.00 90.56 117 ASN A CA 1
ATOM 887 C C . ASN A 1 117 ? 3.846 -7.471 -12.746 1.00 90.56 117 ASN A C 1
ATOM 889 O O . ASN A 1 117 ? 3.802 -7.566 -13.973 1.00 90.56 117 ASN A O 1
ATOM 893 N N . VAL A 1 118 ? 4.368 -6.401 -12.141 1.00 92.88 118 VAL A N 1
ATOM 894 C CA . VAL A 1 118 ? 5.009 -5.312 -12.888 1.00 92.88 118 VAL A CA 1
ATOM 895 C C . VAL A 1 118 ? 6.365 -5.787 -13.408 1.00 92.88 118 VAL A C 1
ATOM 897 O O . VAL A 1 118 ? 7.243 -6.164 -12.639 1.00 92.88 118 VAL A O 1
ATOM 900 N N . VAL A 1 119 ? 6.563 -5.712 -14.723 1.00 93.81 119 VAL A N 1
ATOM 901 C CA . VAL A 1 119 ? 7.838 -6.039 -15.386 1.00 93.81 119 VAL A CA 1
ATOM 902 C C . VAL A 1 119 ? 8.579 -4.803 -15.874 1.00 93.81 119 VAL A C 1
ATOM 904 O O . VAL A 1 119 ? 9.791 -4.849 -16.095 1.00 93.81 119 VAL A O 1
ATOM 907 N N . ARG A 1 120 ? 7.883 -3.673 -16.038 1.00 93.94 120 ARG A N 1
ATOM 908 C CA . ARG A 1 120 ? 8.488 -2.434 -16.529 1.00 93.94 120 ARG A CA 1
ATOM 909 C C . ARG A 1 120 ? 7.793 -1.193 -15.986 1.00 93.94 120 ARG A C 1
ATOM 911 O O . ARG A 1 120 ? 6.573 -1.158 -15.866 1.00 93.94 120 ARG A O 1
ATOM 918 N N . GLU A 1 121 ? 8.589 -0.164 -15.732 1.00 95.44 121 GLU A N 1
ATOM 919 C CA . GLU A 1 121 ? 8.135 1.175 -15.366 1.00 95.44 121 GLU A CA 1
ATOM 920 C C . GLU A 1 121 ? 8.614 2.207 -16.384 1.00 95.44 121 GLU A C 1
ATOM 922 O O . GLU A 1 121 ? 9.755 2.151 -16.861 1.00 95.44 121 GLU A O 1
ATOM 927 N N . TRP A 1 122 ? 7.760 3.190 -16.654 1.00 96.50 122 TRP A N 1
ATOM 928 C CA . TRP A 1 122 ? 8.129 4.412 -17.361 1.00 96.50 122 TRP A CA 1
ATOM 929 C C . TRP A 1 122 ? 7.810 5.631 -16.510 1.00 96.50 122 TRP A C 1
ATOM 931 O O . TRP A 1 122 ? 6.787 5.664 -15.830 1.00 96.50 122 TRP A O 1
ATOM 941 N N . GLU A 1 123 ? 8.661 6.643 -16.589 1.00 96.06 123 GLU A N 1
ATOM 942 C CA . GLU A 1 123 ? 8.406 7.957 -16.010 1.00 96.06 123 GLU A CA 1
ATOM 943 C C . GLU A 1 123 ? 7.945 8.926 -17.095 1.00 96.06 123 GLU A C 1
ATOM 945 O O . GLU A 1 123 ? 8.483 8.935 -18.204 1.00 96.06 123 GLU A O 1
ATOM 950 N N . GLU A 1 124 ? 6.931 9.726 -16.777 1.00 96.75 124 GLU A N 1
ATOM 951 C CA . GLU A 1 124 ? 6.428 10.794 -17.642 1.00 96.75 124 GLU A CA 1
ATOM 952 C C . GLU A 1 124 ? 6.936 12.136 -17.116 1.00 96.75 124 GLU A C 1
ATOM 954 O O . GLU A 1 124 ? 6.724 12.474 -15.949 1.00 96.75 124 GLU A O 1
ATOM 959 N N . ASN A 1 125 ? 7.611 12.909 -17.966 1.00 92.75 125 ASN A N 1
ATOM 960 C CA . ASN A 1 125 ? 7.990 14.273 -17.610 1.00 92.75 125 ASN A CA 1
ATOM 961 C C . ASN A 1 125 ? 6.806 15.244 -17.772 1.00 92.75 125 ASN A C 1
ATOM 963 O O . ASN A 1 125 ? 5.759 14.909 -18.319 1.00 92.75 125 ASN A O 1
ATOM 967 N N . ILE A 1 126 ? 6.998 16.497 -17.359 1.00 87.06 126 ILE A N 1
ATOM 968 C CA . ILE A 1 126 ? 5.960 17.537 -17.451 1.00 87.06 126 ILE A CA 1
ATOM 969 C C . ILE A 1 126 ? 5.524 17.870 -18.893 1.00 87.06 126 ILE A C 1
ATOM 971 O O . ILE A 1 126 ? 4.471 18.466 -19.094 1.00 87.06 126 ILE A O 1
ATOM 975 N N . ALA A 1 127 ? 6.323 17.492 -19.896 1.00 89.62 127 ALA A N 1
ATOM 976 C CA . ALA A 1 127 ? 6.002 17.648 -21.313 1.00 89.62 127 ALA A CA 1
ATOM 977 C C . ALA A 1 127 ? 5.236 16.438 -21.891 1.00 89.62 127 ALA A C 1
ATOM 979 O O . ALA A 1 127 ? 4.978 16.405 -23.093 1.00 89.62 127 ALA A O 1
ATOM 980 N N . GLY A 1 128 ? 4.889 15.443 -21.065 1.00 90.81 128 GLY A N 1
ATOM 981 C CA . GLY A 1 128 ? 4.162 14.239 -21.477 1.00 90.81 128 GLY A CA 1
ATOM 982 C C . GLY A 1 128 ? 5.025 13.182 -22.171 1.00 90.81 128 GLY A C 1
ATOM 983 O O . GLY A 1 128 ? 4.495 12.240 -22.757 1.00 90.81 128 GLY A O 1
ATOM 984 N N . VAL A 1 129 ? 6.353 13.321 -22.142 1.00 94.31 129 VAL A N 1
ATOM 985 C CA . VAL A 1 129 ? 7.273 12.359 -22.763 1.00 94.31 129 VAL A CA 1
ATOM 986 C C . VAL A 1 129 ? 7.565 11.224 -21.787 1.00 94.31 129 VAL A C 1
ATOM 988 O O . VAL A 1 129 ? 7.900 11.473 -20.628 1.00 94.31 129 VAL A O 1
ATOM 991 N N . LEU A 1 130 ? 7.463 9.985 -22.278 1.00 95.12 130 LEU A N 1
ATOM 992 C CA . LEU A 1 130 ? 7.746 8.769 -21.517 1.00 95.12 130 LEU A CA 1
ATOM 993 C C . LEU A 1 130 ? 9.196 8.320 -21.681 1.00 95.12 130 LEU A C 1
ATOM 995 O O . LEU A 1 130 ? 9.699 8.194 -22.798 1.00 95.12 130 LEU A O 1
ATOM 999 N N . TYR A 1 131 ? 9.824 7.968 -20.564 1.00 93.31 131 TYR A N 1
ATOM 1000 C CA . TYR A 1 131 ? 11.164 7.394 -20.513 1.00 93.31 131 TYR A CA 1
ATOM 1001 C C . TYR A 1 131 ? 11.119 6.089 -19.736 1.00 93.31 131 TYR A C 1
ATOM 1003 O O . TYR A 1 131 ? 10.463 6.007 -18.701 1.00 93.31 131 TYR A O 1
ATOM 1011 N N . ALA A 1 132 ? 11.809 5.057 -20.221 1.00 91.38 132 ALA A N 1
ATOM 1012 C CA . ALA A 1 132 ? 11.971 3.840 -19.434 1.00 91.38 132 ALA A CA 1
ATOM 1013 C C . ALA A 1 132 ? 12.683 4.195 -18.120 1.00 91.38 132 ALA A C 1
ATOM 1015 O O . ALA A 1 132 ? 13.731 4.836 -18.154 1.00 91.38 132 ALA A O 1
ATOM 1016 N N . SER A 1 133 ? 12.111 3.786 -16.987 1.00 90.94 133 SER A N 1
ATOM 1017 C CA . SER A 1 133 ? 12.678 4.038 -15.656 1.00 90.94 133 SER A CA 1
ATOM 1018 C C . SER A 1 133 ? 13.250 2.757 -15.061 1.00 90.94 133 SER A C 1
ATOM 1020 O O . SER A 1 133 ? 14.415 2.729 -14.655 1.00 90.94 133 SER A O 1
ATOM 1022 N N . ALA A 1 134 ? 12.488 1.659 -15.098 1.00 91.69 134 ALA A N 1
ATOM 1023 C CA . ALA A 1 134 ? 12.919 0.398 -14.510 1.00 91.69 134 ALA A CA 1
ATOM 1024 C C . ALA A 1 134 ? 12.421 -0.836 -15.267 1.00 91.69 134 ALA A C 1
ATOM 1026 O O . ALA A 1 134 ? 11.394 -0.806 -15.941 1.00 91.69 134 ALA A O 1
ATOM 1027 N N . THR A 1 135 ? 13.156 -1.940 -15.145 1.00 91.75 135 THR A N 1
ATOM 1028 C CA . THR A 1 135 ? 12.732 -3.286 -15.552 1.00 91.75 135 THR A CA 1
ATOM 1029 C C . THR A 1 135 ? 12.940 -4.243 -14.388 1.00 91.75 135 THR A C 1
ATOM 1031 O O . THR A 1 135 ? 13.967 -4.168 -13.709 1.00 91.75 135 THR A O 1
ATOM 1034 N N . TYR A 1 136 ? 11.984 -5.140 -14.180 1.00 91.06 136 TYR A N 1
ATOM 1035 C CA . TYR A 1 136 ? 12.040 -6.165 -13.147 1.00 91.06 136 TYR A CA 1
ATOM 1036 C C . TYR A 1 136 ? 12.289 -7.531 -13.774 1.00 91.06 136 TYR A C 1
ATOM 1038 O O . TYR A 1 136 ? 11.733 -7.846 -14.828 1.00 91.06 136 TYR A O 1
ATOM 1046 N N . LEU A 1 137 ? 13.124 -8.342 -13.126 1.00 88.69 137 LEU A N 1
ATOM 1047 C CA . LEU A 1 137 ? 13.183 -9.773 -13.410 1.00 88.69 137 LEU A CA 1
ATOM 1048 C C . LEU A 1 137 ? 12.325 -10.501 -12.389 1.00 88.69 137 LEU A C 1
ATOM 1050 O O . LEU A 1 137 ? 12.495 -10.306 -11.187 1.00 88.69 137 LEU A O 1
ATOM 1054 N N . LEU A 1 138 ? 11.444 -11.358 -12.881 1.00 87.75 138 LEU A N 1
ATOM 1055 C CA . LEU A 1 138 ? 10.613 -12.215 -12.054 1.00 87.75 138 LEU A CA 1
ATOM 1056 C C . LEU A 1 138 ? 11.284 -13.582 -11.898 1.00 87.75 138 LEU A C 1
ATOM 1058 O O . LEU A 1 138 ? 11.835 -14.127 -12.854 1.00 87.75 138 LEU A O 1
ATOM 1062 N N . GLY A 1 139 ? 11.225 -14.126 -10.691 1.00 82.00 139 GLY A N 1
ATOM 1063 C CA . GLY A 1 139 ? 11.606 -15.494 -10.372 1.00 82.00 139 GLY A CA 1
ATOM 1064 C C . GLY A 1 139 ? 10.491 -16.222 -9.626 1.00 82.00 139 GLY A C 1
ATOM 1065 O O . GLY A 1 139 ? 9.394 -15.684 -9.475 1.00 82.00 139 GLY A O 1
ATOM 1066 N N . PRO A 1 140 ? 10.762 -17.437 -9.118 1.00 78.31 140 PRO A N 1
ATOM 1067 C CA . PRO A 1 140 ? 9.756 -18.251 -8.431 1.00 78.31 140 PRO A CA 1
ATOM 1068 C C . PRO A 1 140 ? 9.141 -17.587 -7.191 1.00 78.31 140 PRO A C 1
ATOM 1070 O O . PRO A 1 140 ? 8.020 -17.909 -6.821 1.00 78.31 140 PRO A O 1
ATOM 1073 N N . SER A 1 141 ? 9.871 -16.667 -6.557 1.00 74.94 141 SER A N 1
ATOM 1074 C CA . SER A 1 141 ? 9.437 -15.894 -5.388 1.00 74.94 141 SER A CA 1
ATOM 1075 C C . SER A 1 141 ? 8.953 -14.478 -5.737 1.00 74.94 141 SER A C 1
ATOM 1077 O O . SER A 1 141 ? 8.885 -13.631 -4.849 1.00 74.94 141 SER A O 1
ATOM 1079 N N . GLY A 1 142 ? 8.698 -14.192 -7.021 1.00 85.88 142 GLY A N 1
ATOM 1080 C CA . GLY A 1 142 ? 8.289 -12.873 -7.506 1.00 85.88 142 GLY A CA 1
ATOM 1081 C C . GLY A 1 142 ? 9.432 -11.982 -8.007 1.00 85.88 142 GLY A C 1
ATOM 1082 O O . GLY A 1 142 ? 10.428 -12.497 -8.524 1.00 85.88 142 GLY A O 1
ATOM 1083 N N . PRO A 1 143 ? 9.296 -10.643 -7.927 1.00 89.75 143 PRO A N 1
ATOM 1084 C CA . PRO A 1 143 ? 10.267 -9.690 -8.476 1.00 89.75 143 PRO A CA 1
ATOM 1085 C C . PRO A 1 143 ? 11.655 -9.780 -7.822 1.00 89.75 143 PRO A C 1
ATOM 1087 O O . PRO A 1 143 ? 11.896 -9.171 -6.802 1.00 89.75 143 PRO A O 1
ATOM 1090 N N . MET A 1 144 ? 12.630 -10.466 -8.412 1.00 87.25 144 MET A N 1
ATOM 1091 C CA . MET A 1 144 ? 13.928 -10.713 -7.760 1.00 87.25 144 MET A CA 1
ATOM 1092 C C . MET A 1 144 ? 14.842 -9.486 -7.690 1.00 87.25 144 MET A C 1
ATOM 1094 O O . MET A 1 144 ? 15.662 -9.363 -6.777 1.00 87.25 144 MET A O 1
ATOM 1098 N N . TYR A 1 145 ? 14.760 -8.601 -8.685 1.00 87.44 145 TYR A N 1
ATOM 1099 C CA . TYR A 1 145 ? 15.584 -7.400 -8.721 1.00 87.44 145 TYR A CA 1
ATOM 1100 C C . TYR A 1 145 ? 14.968 -6.295 -9.584 1.00 87.44 145 TYR A C 1
ATOM 1102 O O . TYR A 1 145 ? 14.195 -6.557 -10.510 1.00 87.44 145 TYR A O 1
ATOM 1110 N N . LYS A 1 146 ? 15.379 -5.053 -9.311 1.00 89.81 146 LYS A N 1
ATOM 1111 C CA . LYS A 1 146 ? 15.096 -3.868 -10.130 1.00 89.81 146 LYS A CA 1
ATOM 1112 C C . LYS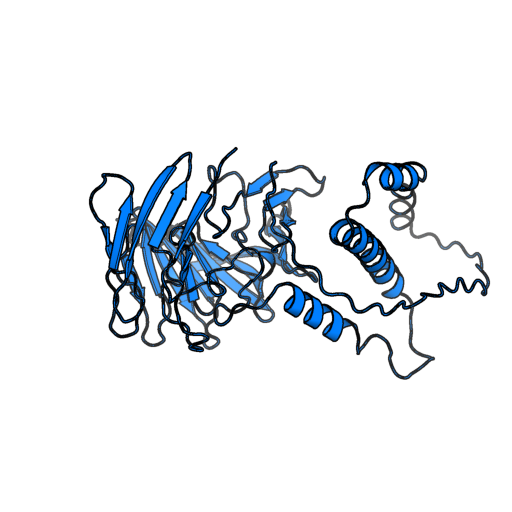 A 1 146 ? 16.339 -3.424 -10.878 1.00 89.81 146 LYS A C 1
ATOM 1114 O O . LYS A 1 146 ? 17.369 -3.115 -10.276 1.00 89.81 146 LYS A O 1
ATOM 1119 N N . ARG A 1 147 ? 16.217 -3.342 -12.202 1.00 89.69 147 ARG A N 1
ATOM 1120 C CA . ARG A 1 147 ? 17.192 -2.704 -13.083 1.00 89.69 147 ARG A CA 1
ATOM 1121 C C . ARG A 1 147 ? 16.726 -1.291 -13.421 1.00 89.69 147 ARG A C 1
ATOM 1123 O O . ARG A 1 147 ? 15.736 -1.169 -14.142 1.00 89.69 147 ARG A O 1
ATOM 1130 N N . PRO A 1 148 ? 17.410 -0.228 -12.979 1.00 86.56 148 PRO A N 1
ATOM 1131 C CA . PRO A 1 148 ? 17.142 1.107 -13.497 1.00 86.56 148 PRO A CA 1
ATOM 1132 C C . PRO A 1 148 ? 17.600 1.214 -14.956 1.00 86.56 148 PRO A C 1
ATOM 1134 O O . PRO A 1 148 ? 18.497 0.489 -15.396 1.00 86.56 148 PRO A O 1
ATOM 1137 N N . ALA A 1 149 ? 17.029 2.152 -15.709 1.00 80.44 149 ALA A N 1
ATOM 1138 C CA . ALA A 1 149 ? 17.355 2.345 -17.122 1.00 80.44 149 ALA A CA 1
ATOM 1139 C C . ALA A 1 149 ? 18.835 2.687 -17.378 1.00 80.44 149 ALA A C 1
ATOM 1141 O O . ALA A 1 149 ? 19.392 2.277 -18.393 1.00 80.44 149 ALA A O 1
ATOM 1142 N N . ASN A 1 150 ? 19.500 3.369 -16.439 1.00 74.69 150 ASN A N 1
ATOM 1143 C CA . ASN A 1 150 ? 20.933 3.677 -16.519 1.00 74.69 150 ASN A CA 1
ATOM 1144 C C . ASN A 1 150 ? 21.852 2.484 -16.168 1.00 74.69 150 ASN A C 1
ATOM 1146 O O . ASN A 1 150 ? 23.069 2.627 -16.234 1.00 74.69 150 ASN A O 1
ATOM 1150 N N . ALA A 1 151 ? 21.282 1.328 -15.799 1.00 71.19 151 ALA A N 1
ATOM 1151 C CA . ALA A 1 151 ? 21.930 0.047 -15.488 1.00 71.19 151 ALA A CA 1
ATOM 1152 C C . ALA A 1 151 ? 23.036 0.044 -14.411 1.00 71.19 151 ALA A C 1
ATOM 1154 O O . ALA A 1 151 ? 23.546 -1.029 -14.098 1.00 71.19 151 ALA A O 1
ATOM 1155 N N . ALA A 1 152 ? 23.383 1.187 -13.819 1.00 75.00 152 ALA A N 1
ATOM 1156 C CA . ALA A 1 152 ? 24.447 1.296 -12.822 1.00 75.00 152 ALA A CA 1
ATOM 1157 C C . ALA A 1 152 ? 23.981 0.939 -11.401 1.00 75.00 152 ALA A C 1
ATOM 1159 O O . ALA A 1 152 ? 24.799 0.561 -10.571 1.00 75.00 152 ALA A O 1
ATOM 1160 N N . ASP A 1 153 ? 22.677 1.040 -11.126 1.00 83.69 153 ASP A N 1
ATOM 1161 C CA . ASP A 1 153 ? 22.125 0.952 -9.769 1.00 83.69 153 ASP A CA 1
ATOM 1162 C C . ASP A 1 153 ? 21.156 -0.230 -9.604 1.00 83.69 153 ASP A C 1
ATOM 1164 O O . ASP A 1 153 ? 20.009 -0.084 -9.186 1.00 83.69 153 ASP A O 1
ATOM 1168 N N . VAL A 1 154 ? 21.606 -1.421 -10.011 1.00 88.25 154 VAL A N 1
ATOM 1169 C CA . VAL A 1 154 ? 20.830 -2.663 -9.872 1.00 88.25 154 VAL A CA 1
ATOM 1170 C C . VAL A 1 154 ? 20.625 -2.985 -8.389 1.00 88.25 154 VAL A C 1
ATOM 1172 O O . VAL A 1 154 ? 21.564 -2.902 -7.593 1.00 88.25 154 VAL A O 1
ATOM 1175 N N . ARG A 1 155 ? 19.392 -3.345 -8.021 1.00 87.88 155 ARG A N 1
ATOM 1176 C CA . ARG A 1 155 ? 19.004 -3.695 -6.648 1.00 87.88 155 ARG A CA 1
ATOM 1177 C C . ARG A 1 155 ? 18.346 -5.061 -6.608 1.00 87.88 155 ARG A C 1
ATOM 1179 O O . ARG A 1 155 ? 17.253 -5.214 -7.149 1.00 87.88 155 ARG A O 1
ATOM 1186 N N . TRP A 1 156 ? 19.003 -6.017 -5.963 1.00 90.81 156 TRP A N 1
ATOM 1187 C CA . TRP A 1 156 ? 18.468 -7.345 -5.668 1.00 90.81 156 TRP A CA 1
ATOM 1188 C C . TRP A 1 156 ? 17.714 -7.321 -4.349 1.00 90.81 156 TRP A C 1
ATOM 1190 O O . TRP A 1 156 ? 18.152 -6.655 -3.410 1.00 90.81 156 TRP A O 1
ATOM 1200 N N . TYR A 1 157 ? 16.595 -8.033 -4.271 1.00 91.69 157 TYR A N 1
ATOM 1201 C CA . TYR A 1 157 ? 15.774 -8.050 -3.065 1.00 91.69 157 TYR A CA 1
ATOM 1202 C C . TYR A 1 157 ? 16.120 -9.216 -2.158 1.00 91.69 157 TYR A C 1
ATOM 1204 O O . TYR A 1 157 ? 16.325 -10.345 -2.601 1.00 91.69 157 TYR A O 1
ATOM 1212 N N . VAL A 1 158 ? 16.144 -8.913 -0.867 1.00 91.50 158 VAL A N 1
ATOM 1213 C CA . VAL A 1 158 ? 16.205 -9.890 0.212 1.00 91.50 158 VAL A CA 1
ATOM 1214 C C . VAL A 1 158 ? 14.821 -9.955 0.836 1.00 91.50 158 VAL A C 1
ATOM 1216 O O . VAL A 1 158 ? 14.260 -8.916 1.193 1.00 91.50 158 VAL A O 1
ATOM 1219 N N . TYR A 1 159 ? 14.281 -11.164 0.954 1.00 91.19 159 TYR A N 1
ATOM 1220 C CA . TYR A 1 159 ? 12.940 -11.409 1.471 1.00 91.19 159 TYR A CA 1
ATOM 1221 C C . TYR A 1 159 ? 12.965 -12.017 2.872 1.00 91.19 159 TYR A C 1
ATOM 1223 O O . TYR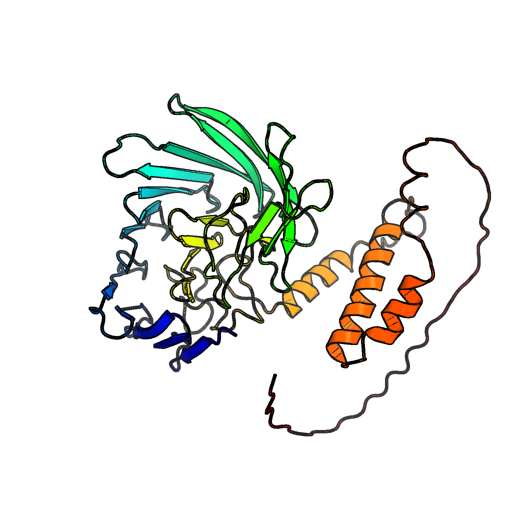 A 1 159 ? 13.889 -12.756 3.212 1.00 91.19 159 TYR A O 1
ATOM 1231 N N . ASP A 1 160 ? 11.931 -11.734 3.663 1.00 89.06 160 ASP A N 1
ATOM 1232 C CA . ASP A 1 160 ? 11.594 -12.542 4.836 1.00 89.06 160 ASP A CA 1
ATOM 1233 C C . ASP A 1 160 ? 10.790 -13.800 4.449 1.00 89.06 160 ASP A C 1
ATOM 1235 O O . ASP A 1 160 ? 10.483 -14.037 3.279 1.00 89.06 160 ASP A O 1
ATOM 1239 N N . GLY A 1 161 ? 10.434 -14.619 5.444 1.00 85.06 161 GLY A N 1
ATOM 1240 C CA . GLY A 1 161 ? 9.665 -15.849 5.225 1.00 85.06 161 GLY A CA 1
ATOM 1241 C C . GLY A 1 161 ? 8.244 -15.634 4.688 1.00 85.06 161 GLY A C 1
ATOM 1242 O O . GLY A 1 161 ? 7.675 -16.564 4.123 1.00 85.06 161 GLY A O 1
ATOM 1243 N N . LEU A 1 162 ? 7.683 -14.428 4.827 1.00 86.94 162 LEU A N 1
ATOM 1244 C CA . LEU A 1 162 ? 6.370 -14.062 4.287 1.00 86.94 162 LEU A CA 1
ATOM 1245 C C . LEU A 1 162 ? 6.471 -13.536 2.841 1.00 86.94 162 LEU A C 1
ATOM 1247 O O . LEU A 1 162 ? 5.461 -13.396 2.155 1.00 86.94 162 LEU A O 1
ATOM 1251 N N . GLY A 1 163 ? 7.683 -13.236 2.367 1.00 89.88 163 GLY A N 1
ATOM 1252 C CA . GLY A 1 163 ? 7.923 -12.617 1.066 1.00 89.88 163 GLY A CA 1
ATOM 1253 C C . GLY A 1 163 ? 7.905 -11.086 1.100 1.00 89.88 163 GLY A C 1
ATOM 1254 O O . GLY A 1 163 ? 7.794 -10.454 0.050 1.00 89.88 163 GLY A O 1
ATOM 1255 N N . SER A 1 164 ? 8.018 -10.456 2.271 1.00 92.62 164 SER A N 1
ATOM 1256 C CA . SER A 1 164 ? 8.249 -9.010 2.363 1.00 92.62 164 SER A CA 1
ATOM 1257 C C . SER A 1 164 ? 9.702 -8.687 2.048 1.00 92.62 164 SER A C 1
ATOM 1259 O O . SER A 1 164 ? 10.609 -9.390 2.488 1.00 92.62 164 SER A O 1
ATOM 1261 N N . VAL A 1 165 ? 9.947 -7.604 1.311 1.00 92.56 165 VAL A N 1
ATOM 1262 C CA . VAL A 1 165 ? 11.311 -7.133 1.049 1.00 92.56 165 VAL A CA 1
ATOM 1263 C C . VAL A 1 165 ? 11.858 -6.522 2.333 1.00 92.56 165 VAL A C 1
ATOM 1265 O O . VAL A 1 165 ? 11.319 -5.525 2.806 1.00 92.56 165 VAL A O 1
ATOM 1268 N N . VAL A 1 166 ? 12.930 -7.100 2.873 1.00 91.88 166 VAL A N 1
ATOM 1269 C CA . VAL A 1 166 ? 13.622 -6.617 4.081 1.00 91.88 166 VAL A CA 1
ATOM 1270 C C . VAL A 1 166 ? 14.943 -5.922 3.782 1.00 91.88 166 VAL A C 1
ATOM 1272 O O . VAL A 1 166 ? 15.470 -5.198 4.624 1.00 91.88 166 VAL A O 1
ATOM 1275 N N . GLY A 1 167 ? 15.466 -6.076 2.568 1.00 91.06 167 GLY A N 1
ATOM 1276 C CA . GLY A 1 167 ? 16.668 -5.374 2.149 1.00 91.06 167 GLY A CA 1
ATOM 1277 C C . GLY A 1 167 ? 16.841 -5.319 0.642 1.00 91.06 167 GLY A C 1
ATOM 1278 O O . GLY A 1 167 ? 16.275 -6.122 -0.102 1.00 91.06 167 GLY A O 1
ATOM 1279 N N . GLU A 1 168 ? 17.647 -4.359 0.202 1.00 91.44 168 GLU A N 1
ATOM 1280 C CA . GLU A 1 168 ? 18.113 -4.257 -1.177 1.00 91.44 168 GLU A CA 1
ATOM 1281 C C . GLU A 1 168 ? 19.642 -4.326 -1.188 1.00 91.44 168 GLU A C 1
ATOM 1283 O O . GLU A 1 168 ? 20.297 -3.550 -0.489 1.00 91.44 168 GLU A O 1
ATOM 1288 N N . VAL A 1 169 ? 20.212 -5.235 -1.979 1.00 90.94 169 VAL A N 1
ATOM 1289 C CA . VAL A 1 169 ? 21.666 -5.397 -2.129 1.00 90.94 169 VAL A CA 1
ATOM 1290 C C . VAL A 1 169 ? 22.112 -5.050 -3.547 1.00 90.94 169 VAL A C 1
ATOM 1292 O O . VAL A 1 169 ? 21.345 -5.173 -4.508 1.00 90.94 169 VAL A O 1
ATOM 1295 N N . ASP A 1 170 ? 23.346 -4.578 -3.685 1.00 88.12 170 ASP A N 1
ATOM 1296 C CA . ASP A 1 170 ? 23.952 -4.326 -4.993 1.00 88.12 170 ASP A CA 1
ATOM 1297 C C . ASP A 1 170 ? 24.515 -5.604 -5.642 1.00 88.12 170 ASP A C 1
ATOM 1299 O O . ASP A 1 170 ? 24.390 -6.714 -5.124 1.00 88.12 170 ASP A O 1
ATOM 1303 N N . VAL A 1 171 ? 25.151 -5.444 -6.805 1.00 85.44 171 VAL A N 1
ATOM 1304 C CA . VAL A 1 171 ? 25.773 -6.543 -7.564 1.00 85.44 171 VAL A CA 1
ATOM 1305 C C . VAL A 1 171 ? 26.918 -7.242 -6.817 1.00 85.44 171 VAL A C 1
ATOM 1307 O O . VAL A 1 171 ? 27.236 -8.384 -7.131 1.00 85.44 171 VAL A O 1
ATOM 1310 N N . ASN A 1 172 ? 27.516 -6.586 -5.822 1.00 87.88 172 ASN A N 1
ATOM 1311 C CA . ASN A 1 172 ? 28.587 -7.140 -4.999 1.00 87.88 172 ASN A CA 1
ATOM 1312 C C . ASN A 1 172 ? 28.050 -7.767 -3.699 1.00 87.88 172 ASN A C 1
ATOM 1314 O O . ASN A 1 172 ? 28.841 -8.195 -2.862 1.00 87.88 172 ASN A O 1
ATOM 1318 N N . GLY A 1 173 ? 26.726 -7.794 -3.500 1.00 87.38 173 GLY A N 1
ATOM 1319 C CA . GLY A 1 173 ? 26.095 -8.286 -2.276 1.00 87.38 173 GLY A CA 1
ATOM 1320 C C . GLY A 1 173 ? 26.184 -7.317 -1.094 1.00 87.38 173 GLY A C 1
ATOM 1321 O O . GLY A 1 173 ? 25.919 -7.715 0.039 1.00 87.38 173 GLY A O 1
ATOM 1322 N N . THR A 1 174 ? 26.542 -6.050 -1.323 1.00 89.12 174 THR A N 1
ATOM 1323 C CA . THR A 1 174 ? 26.566 -5.041 -0.254 1.00 89.12 174 THR A CA 1
ATOM 1324 C C . THR A 1 174 ? 25.152 -4.534 0.004 1.00 89.12 174 THR A C 1
ATOM 1326 O O . THR A 1 174 ? 24.436 -4.187 -0.937 1.00 89.12 174 THR A O 1
ATOM 1329 N N . LEU A 1 175 ? 24.748 -4.469 1.276 1.00 90.06 175 LEU A N 1
ATOM 1330 C CA . LEU A 1 175 ? 23.446 -3.939 1.684 1.00 90.06 175 LEU A CA 1
ATOM 1331 C C . LEU A 1 175 ? 23.359 -2.434 1.403 1.00 90.06 175 LEU A C 1
ATOM 1333 O O . LEU A 1 175 ? 24.133 -1.648 1.943 1.00 90.06 175 LEU A O 1
ATOM 1337 N N . GLN A 1 176 ? 22.396 -2.045 0.569 1.00 89.88 176 GLN A N 1
ATOM 1338 C CA . GLN A 1 176 ? 22.163 -0.666 0.133 1.00 89.88 176 GLN A CA 1
ATOM 1339 C C . GLN A 1 176 ? 20.957 -0.021 0.820 1.00 89.88 176 GLN A C 1
ATOM 1341 O O . GLN A 1 176 ? 20.890 1.202 0.923 1.00 89.88 176 GLN A O 1
ATOM 1346 N N . ALA A 1 177 ? 19.988 -0.827 1.251 1.00 89.69 177 ALA A N 1
ATOM 1347 C CA . ALA A 1 177 ? 18.783 -0.380 1.939 1.00 89.69 177 ALA A CA 1
ATOM 1348 C C . ALA A 1 177 ? 18.222 -1.499 2.819 1.00 89.69 177 ALA A C 1
ATOM 1350 O O . ALA A 1 177 ? 18.342 -2.672 2.469 1.00 89.69 177 ALA A O 1
ATOM 1351 N N . GLU A 1 178 ? 17.570 -1.131 3.920 1.00 89.69 178 GLU A N 1
ATOM 1352 C CA . GLU A 1 178 ? 16.916 -2.055 4.847 1.00 89.69 178 GLU A CA 1
ATOM 1353 C C . GLU A 1 178 ? 15.472 -1.608 5.093 1.00 89.69 178 GLU A C 1
ATOM 1355 O O . GLU A 1 178 ? 15.222 -0.464 5.464 1.00 89.69 178 GLU A O 1
ATOM 1360 N N . LYS A 1 179 ? 14.534 -2.540 4.937 1.00 89.75 179 LYS A N 1
ATOM 1361 C CA . LYS A 1 179 ? 13.093 -2.335 5.080 1.00 89.75 179 LYS A CA 1
ATOM 1362 C C . LYS A 1 179 ? 12.580 -3.139 6.264 1.00 89.75 179 LYS A C 1
ATOM 1364 O O . LYS A 1 179 ? 12.381 -4.347 6.174 1.00 89.75 179 LYS A O 1
ATOM 1369 N N . LYS A 1 180 ? 12.339 -2.479 7.393 1.00 87.88 180 LYS A N 1
ATOM 1370 C CA . LYS A 1 180 ? 11.725 -3.133 8.555 1.00 87.88 180 LYS A CA 1
ATOM 1371 C C . LYS A 1 180 ? 10.223 -2.920 8.521 1.00 87.88 180 LYS A C 1
ATOM 1373 O O . LYS A 1 180 ? 9.770 -1.794 8.348 1.00 87.88 180 LYS A O 1
ATOM 1378 N N . HIS A 1 181 ? 9.462 -3.983 8.730 1.00 89.94 181 HIS A N 1
ATOM 1379 C CA . HIS A 1 181 ? 8.008 -3.936 8.829 1.00 89.94 181 HIS A CA 1
ATOM 1380 C C . HIS A 1 181 ? 7.575 -4.510 10.179 1.00 89.94 181 HIS A C 1
ATOM 1382 O O . HIS A 1 181 ? 8.261 -5.363 10.742 1.00 89.94 181 HIS A O 1
ATOM 1388 N N . ASP A 1 182 ? 6.465 -4.017 10.722 1.00 91.00 182 ASP A N 1
ATOM 1389 C CA . ASP A 1 182 ? 5.772 -4.710 11.804 1.00 91.00 182 ASP A CA 1
ATOM 1390 C C . ASP A 1 182 ? 4.918 -5.864 11.256 1.00 91.00 182 ASP A C 1
ATOM 1392 O O . ASP A 1 182 ? 4.852 -6.082 10.046 1.00 91.00 182 ASP A O 1
ATOM 1396 N N . VAL A 1 183 ? 4.271 -6.625 12.142 1.00 90.88 183 VAL A N 1
ATOM 1397 C CA . VAL A 1 183 ? 3.517 -7.827 11.741 1.00 90.88 183 VAL A CA 1
ATOM 1398 C C . VAL A 1 183 ? 2.353 -7.532 10.788 1.00 90.88 183 VAL A C 1
ATOM 1400 O O . VAL A 1 183 ? 1.919 -8.426 10.076 1.00 90.88 183 VAL A O 1
ATOM 1403 N N . PHE A 1 184 ? 1.853 -6.294 10.751 1.00 93.19 184 PHE A N 1
ATOM 1404 C CA . PHE A 1 184 ? 0.808 -5.855 9.824 1.00 93.19 184 PHE A CA 1
ATOM 1405 C C . PHE A 1 184 ? 1.384 -5.079 8.633 1.00 93.19 184 PHE A C 1
ATOM 1407 O O . PHE A 1 184 ? 0.633 -4.442 7.899 1.00 93.19 184 PHE A O 1
ATOM 1414 N N . GLY A 1 185 ? 2.698 -5.112 8.423 1.00 93.06 185 GLY A N 1
ATOM 1415 C CA . GLY A 1 185 ? 3.340 -4.460 7.291 1.00 93.06 185 GLY A CA 1
ATOM 1416 C C . GLY A 1 185 ? 3.629 -2.978 7.492 1.00 93.06 185 GLY A C 1
ATOM 1417 O O . GLY A 1 185 ? 4.055 -2.319 6.545 1.00 93.06 185 GLY A O 1
ATOM 1418 N N . LEU A 1 186 ? 3.418 -2.419 8.692 1.00 91.81 186 LEU A N 1
ATOM 1419 C CA . LEU A 1 186 ? 3.721 -1.009 8.926 1.00 91.81 186 LEU A CA 1
ATOM 1420 C C . LEU A 1 186 ? 5.231 -0.823 8.941 1.00 91.81 186 LEU A C 1
ATOM 1422 O O . LEU A 1 186 ? 5.934 -1.403 9.771 1.00 91.81 186 LEU A O 1
ATOM 1426 N N . ARG A 1 187 ? 5.725 0.021 8.040 1.00 88.69 187 ARG A N 1
ATOM 1427 C CA . ARG A 1 187 ? 7.150 0.308 7.933 1.00 88.69 187 ARG A CA 1
ATOM 1428 C C . ARG A 1 187 ? 7.698 0.916 9.225 1.00 88.69 187 ARG A C 1
ATOM 1430 O O . ARG A 1 187 ? 7.080 1.774 9.859 1.00 88.69 187 ARG A O 1
ATOM 1437 N N . ARG A 1 188 ? 8.880 0.453 9.618 1.00 86.00 188 ARG A N 1
ATOM 1438 C CA . ARG A 1 188 ? 9.620 0.869 10.805 1.00 86.00 188 ARG A CA 1
ATOM 1439 C C . ARG A 1 188 ? 10.950 1.470 10.388 1.00 86.00 188 ARG A C 1
ATOM 1441 O O . ARG A 1 188 ? 11.673 0.900 9.579 1.00 86.00 188 ARG A O 1
ATOM 1448 N N . GLY A 1 189 ? 11.286 2.593 11.010 1.00 78.19 189 GLY A N 1
ATOM 1449 C CA . GLY A 1 189 ? 12.472 3.364 10.659 1.00 78.19 189 GLY A CA 1
ATOM 1450 C C . GLY A 1 189 ? 12.225 4.341 9.505 1.00 78.19 189 GLY A C 1
ATOM 1451 O O . GLY A 1 189 ? 11.142 4.360 8.916 1.00 78.19 189 GLY A O 1
ATOM 1452 N N . PRO A 1 190 ? 13.202 5.217 9.234 1.00 70.69 190 PRO A N 1
ATOM 1453 C CA . PRO A 1 190 ? 13.094 6.212 8.181 1.00 70.69 190 PRO A CA 1
ATOM 1454 C C . PRO A 1 190 ? 13.146 5.567 6.795 1.00 70.69 190 PRO A C 1
ATOM 1456 O O . PRO A 1 190 ? 13.754 4.516 6.601 1.00 70.69 190 PRO A O 1
ATOM 1459 N N . ILE A 1 191 ? 12.558 6.256 5.818 1.00 71.56 191 ILE A N 1
ATOM 1460 C CA . ILE A 1 191 ? 12.729 5.917 4.408 1.00 71.56 191 ILE A CA 1
ATOM 1461 C C . ILE A 1 191 ? 14.178 6.209 4.013 1.00 71.56 191 ILE A C 1
ATOM 1463 O O . ILE A 1 191 ? 14.635 7.347 4.138 1.00 71.56 191 ILE A O 1
ATOM 1467 N N . GLY A 1 192 ? 14.903 5.171 3.594 1.00 73.50 192 GLY A N 1
ATOM 1468 C CA . GLY A 1 192 ? 16.321 5.254 3.251 1.00 73.50 192 GLY A CA 1
ATOM 1469 C C . GLY A 1 192 ? 16.601 5.510 1.767 1.00 73.50 192 GLY A C 1
ATOM 1470 O O . GLY A 1 192 ? 15.824 6.118 1.036 1.00 73.50 192 GLY A O 1
ATOM 1471 N N . THR A 1 193 ? 17.738 4.994 1.309 1.00 80.12 193 THR A N 1
ATOM 1472 C CA . THR A 1 193 ? 18.261 5.026 -0.074 1.00 80.12 193 THR A CA 1
ATOM 1473 C C . THR A 1 193 ? 17.589 4.033 -1.027 1.00 80.12 193 THR A C 1
ATOM 1475 O O . THR A 1 193 ? 18.078 3.777 -2.131 1.00 80.12 193 THR A O 1
ATOM 1478 N N . GLU A 1 194 ? 16.478 3.461 -0.590 1.00 81.69 194 GLU A N 1
ATOM 1479 C CA . GLU A 1 194 ? 15.778 2.360 -1.236 1.00 81.69 194 GLU A CA 1
ATOM 1480 C C . GLU A 1 194 ? 15.164 2.812 -2.557 1.00 81.69 194 GLU A C 1
ATOM 1482 O O . GLU A 1 194 ? 14.721 3.955 -2.708 1.00 81.69 194 GLU A O 1
ATOM 1487 N N . LYS A 1 195 ? 15.168 1.919 -3.544 1.00 82.50 195 LYS A N 1
ATOM 1488 C CA . LYS A 1 195 ? 14.722 2.245 -4.905 1.00 82.50 195 LYS A CA 1
ATOM 1489 C C . LYS A 1 195 ? 13.453 1.514 -5.305 1.00 82.50 195 LYS A C 1
ATOM 1491 O O . LYS A 1 195 ? 12.811 1.907 -6.286 1.00 82.50 195 LYS A O 1
ATOM 1496 N N . SER A 1 196 ? 13.110 0.432 -4.615 1.00 84.44 196 SER A N 1
ATOM 1497 C CA . SER A 1 196 ? 11.918 -0.351 -4.913 1.00 84.44 196 SER A CA 1
ATOM 1498 C C . SER A 1 196 ? 10.723 0.084 -4.082 1.00 84.44 196 SER A C 1
ATOM 1500 O O . SER A 1 196 ? 10.844 0.291 -2.877 1.00 84.44 196 SER A O 1
ATOM 1502 N N . ARG A 1 197 ? 9.550 0.102 -4.719 1.00 91.00 197 ARG A N 1
ATOM 1503 C CA . ARG A 1 197 ? 8.252 0.215 -4.042 1.00 91.00 197 ARG A CA 1
ATOM 1504 C C . ARG A 1 197 ? 7.771 -1.122 -3.465 1.00 91.00 197 ARG A C 1
ATOM 1506 O O . ARG A 1 197 ? 6.819 -1.138 -2.703 1.00 91.00 197 ARG A O 1
ATOM 1513 N N . HIS A 1 198 ? 8.420 -2.242 -3.785 1.00 92.88 198 HIS A N 1
ATOM 1514 C CA . HIS A 1 198 ? 8.102 -3.532 -3.172 1.00 92.88 198 HIS A CA 1
ATOM 1515 C C . HIS A 1 198 ? 8.557 -3.520 -1.708 1.00 92.88 198 HIS A C 1
ATOM 1517 O O . HIS A 1 198 ? 9.753 -3.380 -1.437 1.00 92.88 198 HIS A O 1
ATOM 1523 N N . GLY A 1 199 ? 7.608 -3.624 -0.781 1.00 92.88 199 GLY A N 1
ATOM 1524 C CA . GLY A 1 199 ? 7.836 -3.605 0.663 1.00 92.88 199 GLY A CA 1
ATOM 1525 C C . GLY A 1 199 ? 7.195 -4.822 1.317 1.00 92.88 199 GLY A C 1
ATOM 1526 O O . GLY A 1 199 ? 7.610 -5.954 1.057 1.00 92.88 199 GLY A O 1
ATOM 1527 N N . PHE A 1 200 ? 6.174 -4.590 2.140 1.00 94.81 200 PHE A N 1
ATOM 1528 C CA . PHE A 1 200 ? 5.375 -5.649 2.755 1.00 94.81 200 PHE A CA 1
ATOM 1529 C C . PHE A 1 200 ? 4.796 -6.587 1.690 1.00 94.81 200 PHE A C 1
ATOM 1531 O O . PHE A 1 200 ? 4.204 -6.108 0.723 1.00 94.81 200 PHE A O 1
ATOM 1538 N N . VAL A 1 201 ? 5.015 -7.901 1.850 1.00 93.25 201 VAL A N 1
ATOM 1539 C CA . VAL A 1 201 ? 4.630 -8.968 0.899 1.00 93.25 201 VAL A CA 1
ATOM 1540 C C . VAL A 1 201 ? 4.965 -8.660 -0.571 1.00 93.25 201 VAL A C 1
ATOM 1542 O O . VAL A 1 201 ? 4.282 -9.092 -1.500 1.00 93.25 201 VAL A O 1
ATOM 1545 N N . GLY A 1 202 ? 6.050 -7.913 -0.802 1.00 91.88 202 GLY A N 1
ATOM 1546 C CA . GLY A 1 202 ? 6.470 -7.468 -2.132 1.00 91.88 202 GLY A CA 1
ATOM 1547 C C . GLY A 1 202 ? 6.832 -8.598 -3.103 1.00 91.88 202 GLY A C 1
ATOM 1548 O O . GLY A 1 202 ? 6.822 -8.381 -4.312 1.00 91.88 202 GLY A O 1
ATOM 1549 N N . GLY A 1 203 ? 7.109 -9.809 -2.610 1.00 90.31 203 GLY A N 1
ATOM 1550 C CA . GLY A 1 203 ? 7.278 -11.017 -3.426 1.00 90.31 203 GLY A CA 1
ATOM 1551 C C . GLY A 1 203 ? 6.019 -11.407 -4.209 1.00 90.31 203 GLY A C 1
ATOM 1552 O O . GLY A 1 203 ? 6.114 -12.081 -5.224 1.00 90.31 203 GLY A O 1
ATOM 1553 N N . LEU A 1 204 ? 4.840 -10.921 -3.815 1.00 90.50 204 LEU A N 1
ATOM 1554 C CA . LEU A 1 204 ? 3.589 -11.118 -4.563 1.00 90.50 204 LEU A CA 1
ATOM 1555 C C . LEU A 1 204 ? 3.350 -10.031 -5.627 1.00 90.50 204 LEU A C 1
ATOM 1557 O O . LEU A 1 204 ? 2.301 -10.003 -6.265 1.00 90.50 204 LEU A O 1
ATOM 1561 N N . GLY A 1 205 ? 4.305 -9.110 -5.808 1.00 90.94 205 GLY A N 1
ATOM 1562 C CA . GLY A 1 205 ? 4.184 -7.984 -6.738 1.00 90.94 205 GLY A CA 1
ATOM 1563 C C . GLY A 1 205 ? 3.444 -6.773 -6.164 1.00 90.94 205 GLY A C 1
ATOM 1564 O O . GLY A 1 205 ? 3.100 -5.851 -6.906 1.00 90.94 205 GLY A O 1
ATOM 1565 N N . HIS A 1 206 ? 3.205 -6.750 -4.850 1.00 94.25 206 HIS A N 1
ATOM 1566 C CA . HIS A 1 206 ? 2.514 -5.652 -4.172 1.00 94.25 206 HIS A CA 1
ATOM 1567 C C . HIS A 1 206 ? 3.411 -4.424 -4.013 1.00 94.25 206 HIS A C 1
ATOM 1569 O O . HIS A 1 206 ? 4.587 -4.522 -3.653 1.00 94.25 206 HIS A O 1
ATOM 1575 N N . TYR A 1 207 ? 2.837 -3.247 -4.271 1.00 94.75 207 TYR A N 1
ATOM 1576 C CA . TYR A 1 207 ? 3.537 -1.963 -4.176 1.00 94.75 207 TYR A CA 1
ATOM 1577 C C . TYR A 1 207 ? 3.159 -1.253 -2.879 1.00 94.75 207 TYR A C 1
ATOM 1579 O O . TYR A 1 207 ? 1.992 -0.961 -2.649 1.00 94.75 207 TYR A O 1
ATOM 1587 N N . SER A 1 208 ? 4.145 -0.917 -2.057 1.00 94.62 208 SER A N 1
ATOM 1588 C CA . SER A 1 208 ? 4.004 0.003 -0.931 1.00 94.62 208 SER A CA 1
ATOM 1589 C C . SER A 1 208 ? 4.211 1.435 -1.433 1.00 94.62 208 SER A C 1
ATOM 1591 O O . SER A 1 208 ? 5.313 1.816 -1.833 1.00 94.62 208 SER A O 1
ATOM 1593 N N . ASP A 1 209 ? 3.142 2.231 -1.459 1.00 94.38 209 ASP A N 1
ATOM 1594 C CA . ASP A 1 209 ? 3.197 3.618 -1.914 1.00 94.38 209 ASP A CA 1
ATOM 1595 C C . ASP A 1 209 ? 3.488 4.539 -0.730 1.00 94.38 209 ASP A C 1
ATOM 1597 O O . ASP A 1 209 ? 2.563 5.029 -0.080 1.00 94.38 209 ASP A O 1
ATOM 1601 N N . ASP A 1 210 ? 4.770 4.800 -0.473 1.00 91.56 210 ASP A N 1
ATOM 1602 C CA . ASP A 1 210 ? 5.251 5.640 0.635 1.00 91.56 210 ASP A CA 1
ATOM 1603 C C . ASP A 1 210 ? 4.576 7.025 0.706 1.00 91.56 210 ASP A C 1
ATOM 1605 O O . ASP A 1 210 ? 4.455 7.604 1.784 1.00 91.56 210 ASP A O 1
ATOM 1609 N N . GLU A 1 211 ? 4.114 7.576 -0.424 1.00 93.44 211 GLU A N 1
ATOM 1610 C CA . GLU A 1 211 ? 3.422 8.869 -0.454 1.00 93.44 211 GLU A CA 1
ATOM 1611 C C . GLU A 1 211 ? 2.055 8.846 0.240 1.00 93.44 211 GLU A C 1
ATOM 1613 O O . GLU A 1 211 ? 1.604 9.883 0.723 1.00 93.44 211 GLU A O 1
ATOM 1618 N N . THR A 1 212 ? 1.410 7.680 0.290 1.00 95.31 212 THR A N 1
ATOM 1619 C CA . THR A 1 212 ? 0.171 7.463 1.052 1.00 95.31 212 THR A CA 1
ATOM 1620 C C . THR A 1 212 ? 0.441 6.681 2.338 1.00 95.31 212 THR A C 1
ATOM 1622 O O . THR A 1 212 ? -0.108 6.998 3.380 1.00 95.31 212 THR A O 1
ATOM 1625 N N . GLY A 1 213 ? 1.352 5.711 2.307 1.00 94.25 213 GLY A N 1
ATOM 1626 C CA . GLY A 1 213 ? 1.511 4.695 3.344 1.00 94.25 213 GLY A CA 1
ATOM 1627 C C . GLY A 1 213 ? 0.643 3.456 3.108 1.00 94.25 213 GLY A C 1
ATOM 1628 O O . GLY A 1 213 ? 0.725 2.512 3.888 1.00 94.25 213 GLY A O 1
ATOM 1629 N N . LEU A 1 214 ? -0.154 3.430 2.034 1.00 96.88 214 LEU A N 1
ATOM 1630 C CA . LEU A 1 214 ? -0.973 2.285 1.645 1.00 96.88 214 LEU A CA 1
ATOM 1631 C C . LEU A 1 214 ? -0.171 1.280 0.809 1.00 96.88 214 LEU A C 1
ATOM 1633 O O . LEU A 1 214 ? 0.751 1.635 0.071 1.00 96.88 214 LEU A O 1
ATOM 1637 N N . VAL A 1 215 ? -0.574 0.013 0.880 1.00 97.56 215 VAL A N 1
ATOM 1638 C CA . VAL A 1 215 ? -0.064 -1.064 0.029 1.00 97.56 215 VAL A CA 1
ATOM 1639 C C . VAL A 1 215 ? -1.103 -1.384 -1.041 1.00 97.56 215 VAL A C 1
ATOM 1641 O O . VAL A 1 215 ? -2.233 -1.766 -0.737 1.00 97.56 215 VAL A O 1
ATOM 1644 N N . TYR A 1 216 ? -0.729 -1.226 -2.306 1.00 97.56 216 TYR A N 1
ATOM 1645 C CA . TYR A 1 216 ? -1.536 -1.619 -3.450 1.00 97.56 216 TYR A CA 1
ATOM 1646 C C . TYR A 1 216 ? -1.450 -3.135 -3.649 1.00 97.56 216 TYR A C 1
ATOM 1648 O O . TYR A 1 216 ? -0.441 -3.642 -4.141 1.00 97.56 216 TYR A O 1
ATOM 1656 N N . MET A 1 217 ? -2.531 -3.834 -3.291 1.00 95.81 217 MET A N 1
ATOM 1657 C CA . MET A 1 217 ? -2.677 -5.287 -3.416 1.00 95.81 217 MET A CA 1
ATOM 1658 C C . MET A 1 217 ? -3.579 -5.659 -4.595 1.00 95.81 217 MET A C 1
ATOM 1660 O O . MET A 1 217 ? -4.422 -6.542 -4.499 1.00 95.81 217 MET A O 1
ATOM 1664 N N . GLN A 1 218 ? -3.438 -4.944 -5.713 1.00 93.81 218 GLN A N 1
ATOM 1665 C CA . GLN A 1 218 ? -4.212 -5.137 -6.943 1.00 93.81 218 GLN A CA 1
ATOM 1666 C C . GLN A 1 218 ? -5.705 -4.801 -6.799 1.00 93.81 218 GLN A C 1
ATOM 1668 O O . GLN A 1 218 ? -6.109 -3.702 -7.183 1.00 93.81 218 GLN A O 1
ATOM 1673 N N . ALA A 1 219 ? -6.532 -5.701 -6.260 1.00 93.31 219 ALA A N 1
ATOM 1674 C CA . ALA A 1 219 ? -7.973 -5.469 -6.148 1.00 93.31 219 ALA A CA 1
ATOM 1675 C C . ALA A 1 219 ? -8.331 -4.390 -5.115 1.00 93.31 219 ALA A C 1
ATOM 1677 O O . ALA A 1 219 ? -9.347 -3.714 -5.268 1.00 93.31 219 ALA A O 1
ATOM 1678 N N . ARG A 1 220 ? -7.505 -4.224 -4.076 1.00 96.06 220 ARG A N 1
ATOM 1679 C CA . ARG A 1 220 ? -7.748 -3.294 -2.966 1.00 96.06 220 ARG A CA 1
ATOM 1680 C C . ARG A 1 220 ? -6.468 -2.610 -2.496 1.00 96.06 220 ARG A C 1
ATOM 1682 O O . ARG A 1 220 ? -5.356 -3.058 -2.780 1.00 96.06 220 ARG A O 1
ATOM 1689 N N . TYR A 1 221 ? -6.649 -1.528 -1.743 1.00 97.69 221 TYR A N 1
ATOM 1690 C CA . TYR A 1 221 ? -5.581 -0.895 -0.976 1.00 97.69 221 TYR A CA 1
ATOM 1691 C C . TYR A 1 221 ? -5.656 -1.351 0.473 1.00 97.69 221 TYR A C 1
ATOM 1693 O O . TYR A 1 221 ? -6.718 -1.341 1.096 1.00 97.69 221 TYR A O 1
ATOM 1701 N N . TYR A 1 222 ? -4.512 -1.760 0.994 1.00 97.75 222 TYR A N 1
ATOM 1702 C CA . TYR A 1 222 ? -4.333 -2.172 2.372 1.00 97.75 222 TYR A CA 1
ATOM 1703 C C . TYR A 1 222 ? -3.667 -1.047 3.160 1.00 97.75 222 TYR A C 1
ATOM 1705 O O . TYR A 1 222 ? -2.657 -0.499 2.719 1.00 97.75 222 TYR A O 1
ATOM 1713 N N . ASP A 1 223 ? -4.231 -0.704 4.316 1.00 96.75 223 ASP A N 1
ATOM 1714 C CA . ASP A 1 223 ? -3.630 0.238 5.252 1.00 96.75 223 ASP A CA 1
ATOM 1715 C C . ASP A 1 223 ? -2.885 -0.539 6.355 1.00 96.75 223 ASP A C 1
ATOM 1717 O O . ASP A 1 223 ? -3.517 -1.084 7.272 1.00 96.75 223 ASP A O 1
ATOM 1721 N N . PRO A 1 224 ? -1.541 -0.587 6.310 1.00 95.12 224 PRO A N 1
ATOM 1722 C CA . PRO A 1 224 ? -0.748 -1.278 7.317 1.00 95.12 224 PRO A CA 1
ATOM 1723 C C . PRO A 1 224 ? -0.784 -0.598 8.695 1.00 95.12 224 PRO A C 1
ATOM 1725 O O . PRO A 1 224 ? -0.553 -1.259 9.711 1.00 95.12 224 PRO A O 1
ATOM 1728 N N . ALA A 1 225 ? -1.100 0.701 8.782 1.00 92.38 225 ALA A N 1
ATOM 1729 C CA . ALA A 1 225 ? -1.163 1.405 10.062 1.00 92.38 225 ALA A CA 1
ATOM 1730 C C . ALA A 1 225 ? -2.288 0.843 10.938 1.00 92.38 225 ALA A C 1
ATOM 1732 O O . ALA A 1 225 ? -2.083 0.560 12.126 1.00 92.38 225 ALA A O 1
ATOM 1733 N N . ILE A 1 226 ? -3.452 0.594 10.336 1.00 93.44 226 ILE A N 1
ATOM 1734 C CA . ILE A 1 226 ? -4.620 0.004 11.006 1.00 93.44 226 ILE A CA 1
ATOM 1735 C C . ILE A 1 226 ? -4.786 -1.504 10.756 1.00 93.44 226 ILE A C 1
ATOM 1737 O O . ILE A 1 226 ? -5.564 -2.149 11.456 1.00 93.44 226 ILE A O 1
ATOM 1741 N N . GLY A 1 227 ? -3.999 -2.087 9.852 1.00 94.31 227 GLY A N 1
ATOM 1742 C CA . GLY A 1 227 ? -3.928 -3.528 9.614 1.00 94.31 227 GLY A CA 1
ATOM 1743 C C . GLY A 1 227 ? -5.126 -4.107 8.858 1.00 94.31 227 GLY A C 1
ATOM 1744 O O . GLY A 1 227 ? -5.535 -5.230 9.150 1.00 94.31 227 GLY A O 1
ATOM 1745 N N . ARG A 1 228 ? -5.733 -3.342 7.941 1.00 95.25 228 ARG A N 1
ATOM 1746 C CA . ARG A 1 228 ? -6.949 -3.749 7.209 1.00 95.25 228 ARG A CA 1
ATOM 1747 C C . ARG A 1 228 ? -7.068 -3.063 5.845 1.00 95.25 228 ARG A C 1
ATOM 1749 O O . ARG A 1 228 ? -6.385 -2.078 5.582 1.00 95.25 228 ARG A O 1
ATOM 1756 N N . PHE A 1 229 ? -7.956 -3.560 4.990 1.00 97.38 229 PHE A N 1
ATOM 1757 C CA . PHE A 1 229 ? -8.267 -2.940 3.700 1.00 97.38 229 PHE A CA 1
ATOM 1758 C C . PHE A 1 229 ? -9.100 -1.659 3.846 1.00 97.38 229 PHE A C 1
ATOM 1760 O O . PHE A 1 229 ? -9.869 -1.498 4.798 1.00 97.38 229 PHE A O 1
ATOM 1767 N N . THR A 1 230 ? -8.952 -0.746 2.885 1.00 97.12 230 THR A N 1
ATOM 1768 C CA . THR A 1 230 ? -9.671 0.541 2.836 1.00 97.12 230 THR A CA 1
ATOM 1769 C C . THR A 1 230 ? -11.014 0.472 2.099 1.00 97.12 230 THR A C 1
ATOM 1771 O O . THR A 1 230 ? -11.750 1.459 2.080 1.00 97.12 230 THR A O 1
ATOM 1774 N N . SER A 1 231 ? -11.350 -0.684 1.526 1.00 96.81 231 SER A N 1
ATOM 1775 C CA . SER A 1 231 ? -12.634 -0.991 0.890 1.00 96.81 231 SER A CA 1
ATOM 1776 C C . SER A 1 231 ? -13.056 -2.436 1.170 1.00 96.81 231 SER A C 1
ATOM 1778 O O . SER A 1 231 ? -12.231 -3.278 1.547 1.00 96.81 231 SER A O 1
ATOM 1780 N N . GLU A 1 232 ? -14.349 -2.716 0.994 1.00 95.25 232 GLU A N 1
ATOM 1781 C CA . GLU A 1 232 ? -14.895 -4.070 1.101 1.00 95.25 232 GLU A CA 1
ATOM 1782 C C . GLU A 1 232 ? -14.282 -5.004 0.053 1.00 95.25 232 GLU A C 1
ATOM 1784 O O . GLU A 1 232 ? -14.001 -4.608 -1.080 1.00 95.25 232 GLU A O 1
ATOM 1789 N N . ASP A 1 233 ? -14.097 -6.266 0.430 1.00 93.19 233 ASP A N 1
ATOM 1790 C CA . ASP A 1 233 ? -13.685 -7.328 -0.478 1.00 93.19 233 ASP A CA 1
ATOM 1791 C C . ASP A 1 233 ? -14.690 -7.524 -1.631 1.00 93.19 233 ASP A C 1
ATOM 1793 O O . ASP A 1 233 ? -15.842 -7.899 -1.385 1.00 93.19 233 ASP A O 1
ATOM 1797 N N . PRO A 1 234 ? -14.262 -7.375 -2.900 1.00 91.81 234 PRO A N 1
ATOM 1798 C CA . PRO A 1 234 ? -15.097 -7.698 -4.050 1.00 91.81 234 PRO A CA 1
ATOM 1799 C C . PRO A 1 234 ? -15.564 -9.161 -4.095 1.00 91.81 234 PRO A C 1
ATOM 1801 O O . PRO A 1 234 ? -16.605 -9.438 -4.691 1.00 91.81 234 PRO A O 1
ATOM 1804 N N . ALA A 1 235 ? -14.805 -10.097 -3.513 1.00 89.75 235 ALA A N 1
ATOM 1805 C CA . ALA A 1 235 ? -15.178 -11.509 -3.430 1.00 89.75 235 ALA A CA 1
ATOM 1806 C C . ALA A 1 235 ? -16.073 -11.830 -2.218 1.00 89.75 235 ALA A C 1
ATOM 1808 O O . ALA A 1 235 ? -16.709 -12.885 -2.207 1.00 89.75 235 ALA A O 1
ATOM 1809 N N . ARG A 1 236 ? -16.181 -10.902 -1.253 1.00 88.81 236 ARG A N 1
ATOM 1810 C CA . ARG A 1 236 ? -16.920 -11.050 0.011 1.00 88.81 236 ARG A CA 1
ATOM 1811 C C . ARG A 1 236 ? -16.535 -12.311 0.786 1.00 88.81 236 ARG A C 1
ATOM 1813 O O . ARG A 1 236 ? -17.399 -12.999 1.332 1.00 88.81 236 ARG A O 1
ATOM 1820 N N . ASP A 1 237 ? -15.243 -12.609 0.817 1.00 83.06 237 ASP A N 1
ATOM 1821 C CA . ASP A 1 237 ? -14.692 -13.757 1.516 1.00 83.06 237 ASP A CA 1
ATOM 1822 C C . ASP A 1 237 ? -14.715 -13.559 3.041 1.00 83.06 237 ASP A C 1
ATOM 1824 O O . ASP A 1 237 ? -14.432 -12.483 3.578 1.00 83.06 237 ASP A O 1
ATOM 1828 N N . GLY A 1 238 ? -15.066 -14.627 3.754 1.00 83.88 238 GLY A N 1
ATOM 1829 C CA . GLY A 1 238 ? -15.192 -14.632 5.208 1.00 83.88 238 GLY A CA 1
ATOM 1830 C C . GLY A 1 238 ? -16.305 -13.736 5.777 1.00 83.88 238 GLY A C 1
ATOM 1831 O O . GLY A 1 238 ? -17.187 -13.229 5.084 1.00 83.88 238 GLY A O 1
ATOM 1832 N N . ALA A 1 239 ? -16.280 -13.575 7.103 1.00 86.31 239 ALA A N 1
ATOM 1833 C CA . ALA A 1 239 ? -17.269 -12.783 7.842 1.00 86.31 239 ALA A CA 1
ATOM 1834 C C . ALA A 1 239 ? -16.945 -11.279 7.875 1.00 86.31 239 ALA A C 1
ATOM 1836 O O . ALA A 1 239 ? -17.825 -10.463 8.139 1.00 86.31 239 ALA A O 1
ATOM 1837 N N . ASN A 1 240 ? -15.684 -10.913 7.631 1.00 91.81 240 ASN A N 1
ATOM 1838 C CA . ASN A 1 240 ? -15.213 -9.537 7.694 1.00 91.81 240 ASN A CA 1
ATOM 1839 C C . ASN A 1 240 ? -14.467 -9.173 6.415 1.00 91.81 240 ASN A C 1
ATOM 1841 O O . ASN A 1 240 ? -13.305 -9.533 6.231 1.00 91.81 240 ASN A O 1
ATOM 1845 N N . TRP A 1 241 ? -15.142 -8.407 5.563 1.00 94.06 241 TRP A N 1
ATOM 1846 C CA . TRP A 1 241 ? -14.672 -8.071 4.221 1.00 94.06 241 TRP A CA 1
ATOM 1847 C C . TRP A 1 241 ? -13.557 -7.027 4.188 1.00 94.06 241 TRP A C 1
ATOM 1849 O O . TRP A 1 241 ? -13.079 -6.683 3.113 1.00 94.06 241 TRP A O 1
ATOM 1859 N N . PHE A 1 242 ? -13.114 -6.527 5.338 1.00 94.81 242 PHE A N 1
ATOM 1860 C CA . PHE A 1 242 ? -11.989 -5.600 5.433 1.00 94.81 242 PHE A CA 1
ATOM 1861 C C . PHE A 1 242 ? -10.730 -6.242 6.007 1.00 94.81 242 PHE A C 1
ATOM 1863 O O . PHE A 1 242 ? -9.649 -5.657 5.918 1.00 94.81 242 PHE A O 1
ATOM 1870 N N . ASN A 1 243 ? -10.846 -7.410 6.635 1.00 91.44 243 ASN A N 1
ATOM 1871 C CA . ASN A 1 243 ? -9.718 -8.017 7.318 1.00 91.44 243 ASN A CA 1
ATOM 1872 C C . ASN A 1 243 ? -8.679 -8.529 6.327 1.00 91.44 243 ASN A C 1
ATOM 1874 O O . ASN A 1 243 ? -8.991 -9.237 5.372 1.00 91.44 243 ASN A O 1
ATOM 1878 N N . TYR A 1 244 ? -7.416 -8.222 6.607 1.00 91.69 244 TYR A N 1
ATOM 1879 C CA . TYR A 1 244 ? -6.309 -8.865 5.922 1.00 91.69 244 TYR A CA 1
ATOM 1880 C C . TYR A 1 244 ? -6.077 -10.245 6.533 1.00 91.69 244 TYR A C 1
ATOM 1882 O O . TYR A 1 244 ? -5.825 -10.365 7.734 1.00 91.69 244 TYR A O 1
ATOM 1890 N N . CYS A 1 245 ? -6.206 -11.282 5.704 1.00 87.25 245 CYS A N 1
ATOM 1891 C CA . CYS A 1 245 ? -5.930 -12.670 6.067 1.00 87.25 245 CYS A CA 1
ATOM 1892 C C . CYS A 1 245 ? -6.602 -13.147 7.370 1.00 87.25 245 CYS A C 1
ATOM 1894 O O . CYS A 1 245 ? -5.981 -13.813 8.196 1.00 87.25 245 CYS A O 1
ATOM 1896 N N . GLY A 1 246 ? -7.856 -12.749 7.603 1.00 84.31 246 GLY A N 1
ATOM 1897 C CA . GLY A 1 246 ? -8.594 -13.137 8.812 1.00 84.31 246 GLY A CA 1
ATOM 1898 C C . GLY A 1 246 ? -7.962 -12.666 10.132 1.00 84.31 246 GLY A C 1
ATOM 1899 O O . GLY A 1 246 ? -8.296 -13.207 11.181 1.00 84.31 246 GLY A O 1
ATOM 1900 N N . GLY A 1 247 ? -7.058 -11.681 10.094 1.00 84.62 247 GLY A N 1
ATOM 1901 C CA . GLY A 1 247 ? -6.323 -11.202 11.267 1.00 84.62 247 GLY A CA 1
ATOM 1902 C C . GLY A 1 247 ? -5.037 -11.976 11.581 1.00 84.62 247 GLY A C 1
ATOM 1903 O O . GLY A 1 247 ? -4.410 -11.677 12.596 1.00 84.62 247 GLY A O 1
ATOM 1904 N N . ASP A 1 248 ? -4.616 -12.915 10.724 1.00 87.56 248 ASP A N 1
ATOM 1905 C CA . ASP A 1 248 ? -3.377 -13.695 10.871 1.00 87.56 248 ASP A CA 1
ATOM 1906 C C . ASP A 1 248 ? -2.349 -13.365 9.763 1.00 87.56 248 ASP A C 1
ATOM 1908 O O . ASP A 1 248 ? -2.083 -14.186 8.884 1.00 87.56 248 ASP A O 1
ATOM 1912 N N . PRO A 1 249 ? -1.746 -12.158 9.770 1.00 88.44 249 PRO A N 1
ATOM 1913 C CA . PRO A 1 249 ? -0.784 -11.743 8.745 1.00 88.44 249 PRO A CA 1
ATOM 1914 C C . PRO A 1 249 ? 0.563 -12.481 8.822 1.00 88.44 249 PRO A C 1
ATOM 1916 O O . PRO A 1 249 ? 1.399 -12.299 7.945 1.00 88.44 249 PRO A O 1
ATOM 1919 N N . VAL A 1 250 ? 0.803 -13.278 9.870 1.00 86.38 250 VAL A N 1
ATOM 1920 C CA . VAL A 1 250 ? 2.072 -13.997 10.067 1.00 86.38 250 VAL A CA 1
ATOM 1921 C C . VAL A 1 250 ? 2.078 -15.316 9.296 1.00 86.38 250 VAL A C 1
ATOM 1923 O O . VAL A 1 250 ? 3.117 -15.723 8.783 1.00 86.38 250 VAL A O 1
ATOM 1926 N N . ASN A 1 251 ? 0.923 -15.981 9.194 1.00 85.12 251 ASN A N 1
ATOM 1927 C CA . ASN A 1 251 ? 0.810 -17.301 8.561 1.00 85.12 251 ASN A CA 1
ATOM 1928 C C . ASN A 1 251 ? 0.128 -17.274 7.184 1.00 85.12 251 ASN A C 1
ATOM 1930 O O . ASN A 1 251 ? 0.013 -18.314 6.520 1.00 85.12 251 ASN A O 1
ATOM 1934 N N . MET A 1 252 ? -0.375 -16.113 6.769 1.00 86.94 252 MET A N 1
ATOM 1935 C CA . MET A 1 252 ? -1.203 -15.965 5.580 1.00 86.94 252 MET A CA 1
ATOM 1936 C C . MET A 1 252 ? -0.824 -14.725 4.774 1.00 86.94 252 MET A C 1
ATOM 1938 O O . MET A 1 252 ? -0.396 -13.706 5.315 1.00 86.94 252 MET A O 1
ATOM 1942 N N . VAL A 1 253 ? -1.029 -14.827 3.466 1.00 87.69 253 VAL A N 1
ATOM 1943 C CA . VAL A 1 253 ? -0.801 -13.749 2.506 1.00 87.69 253 VAL A CA 1
ATOM 1944 C C . VAL A 1 253 ? -1.984 -13.624 1.556 1.00 87.69 253 VAL A C 1
ATOM 1946 O O . VAL A 1 253 ? -2.633 -14.619 1.250 1.00 87.69 253 VAL A O 1
ATOM 1949 N N . ASP A 1 254 ? -2.267 -12.420 1.066 1.00 90.38 254 ASP A N 1
ATOM 1950 C CA . ASP A 1 254 ? -3.288 -12.194 0.036 1.00 90.38 254 ASP A CA 1
ATOM 1951 C C . ASP A 1 254 ? -2.607 -11.788 -1.275 1.00 90.38 254 ASP A C 1
ATOM 1953 O O . ASP A 1 254 ? -2.080 -10.684 -1.393 1.00 90.38 254 ASP A O 1
ATOM 1957 N N . GLU A 1 255 ? -2.582 -12.685 -2.261 1.00 88.50 255 GLU A N 1
ATOM 1958 C CA . GLU A 1 255 ? -1.919 -12.459 -3.555 1.00 88.50 255 GLU A CA 1
ATOM 1959 C C . GLU A 1 255 ? -2.707 -11.518 -4.475 1.00 88.50 255 GLU A C 1
ATOM 1961 O O . GLU A 1 255 ? -2.128 -10.847 -5.326 1.00 88.50 255 GLU A O 1
ATOM 1966 N N . THR A 1 256 ? -4.027 -11.440 -4.311 1.00 88.75 256 THR A N 1
ATOM 1967 C CA . THR A 1 256 ? -4.905 -10.742 -5.269 1.00 88.75 256 THR A CA 1
ATOM 1968 C C . THR A 1 256 ? -5.620 -9.537 -4.670 1.00 88.75 256 THR A C 1
ATOM 1970 O O . THR A 1 256 ? -6.298 -8.798 -5.389 1.00 88.75 256 THR A O 1
ATOM 1973 N N . GLY A 1 257 ? -5.497 -9.357 -3.356 1.00 87.00 257 GLY A N 1
ATOM 1974 C CA . GLY A 1 257 ? -6.289 -8.423 -2.577 1.00 87.00 257 GLY A CA 1
ATOM 1975 C C . GLY A 1 257 ? -7.749 -8.851 -2.480 1.00 87.00 257 GLY A C 1
ATOM 1976 O O . GLY A 1 257 ? -8.597 -7.975 -2.382 1.00 87.00 257 GLY A O 1
ATOM 1977 N N . LYS A 1 258 ? -8.083 -10.142 -2.558 1.00 87.00 258 LYS A N 1
ATOM 1978 C CA . LYS A 1 258 ? -9.474 -10.646 -2.480 1.00 87.00 258 LYS A CA 1
ATOM 1979 C C . LYS A 1 258 ? -9.657 -11.754 -1.455 1.00 87.00 258 LYS A C 1
ATOM 1981 O O . LYS A 1 258 ? -10.720 -11.874 -0.878 1.00 87.00 258 LYS A O 1
ATOM 1986 N N . SER A 1 259 ? -8.646 -12.574 -1.222 1.00 78.31 259 SER A N 1
ATOM 1987 C CA . SER A 1 259 ? -8.758 -13.689 -0.286 1.00 78.31 259 SER A CA 1
ATOM 1988 C C . SER A 1 259 ? -7.378 -14.041 0.228 1.00 78.31 259 SER A C 1
ATOM 1990 O O . SER A 1 259 ? -6.446 -14.225 -0.557 1.00 78.31 259 SER A O 1
ATOM 1992 N N . GLY A 1 260 ? -7.254 -14.163 1.545 1.00 71.00 260 GLY A N 1
ATOM 1993 C CA . GLY A 1 260 ? -6.020 -14.634 2.155 1.00 71.00 260 GLY A CA 1
ATOM 1994 C C . GLY A 1 260 ? -5.836 -16.129 1.919 1.00 71.00 260 GLY A C 1
ATOM 1995 O O . GLY A 1 260 ? -6.755 -16.920 2.123 1.00 71.00 260 GLY A O 1
ATOM 1996 N N . GLU A 1 261 ? -4.627 -16.535 1.563 1.00 67.31 261 GLU A N 1
ATOM 1997 C CA . GLU A 1 261 ? -4.226 -17.932 1.475 1.00 67.31 261 GLU A CA 1
ATOM 1998 C C . GLU A 1 261 ? -3.180 -18.242 2.544 1.00 67.31 261 GLU A C 1
ATOM 2000 O O . GLU A 1 261 ? -2.306 -17.432 2.863 1.00 67.31 261 GLU A O 1
ATOM 2005 N N . ARG A 1 262 ? -3.256 -19.444 3.121 1.00 59.16 262 ARG A N 1
ATOM 2006 C CA . ARG A 1 262 ? -2.197 -19.923 4.015 1.00 59.16 262 ARG A CA 1
ATOM 2007 C C . ARG A 1 262 ? -0.911 -20.100 3.224 1.00 59.16 262 ARG A C 1
ATOM 2009 O O . ARG A 1 262 ? -0.928 -20.739 2.174 1.00 59.16 262 ARG A O 1
ATOM 2016 N N . LEU A 1 263 ? 0.209 -19.644 3.783 1.00 54.81 263 LEU A N 1
ATOM 2017 C CA . LEU A 1 263 ? 1.526 -19.746 3.147 1.00 54.81 263 LEU A CA 1
ATOM 2018 C C . LEU A 1 263 ? 1.838 -21.187 2.689 1.00 54.81 263 LEU A C 1
ATOM 2020 O O . LEU A 1 263 ? 2.301 -21.412 1.573 1.00 54.81 263 LEU A O 1
ATOM 2024 N N . ASN A 1 264 ? 1.460 -22.185 3.494 1.00 48.88 264 ASN A N 1
ATOM 2025 C CA . ASN A 1 264 ? 1.635 -23.604 3.163 1.00 48.88 264 ASN A CA 1
ATOM 2026 C C . ASN A 1 264 ? 0.814 -24.066 1.942 1.00 48.88 264 ASN A C 1
ATOM 2028 O O . ASN A 1 264 ? 1.230 -24.983 1.237 1.00 48.88 264 ASN A O 1
ATOM 2032 N N . GLN A 1 265 ? -0.344 -23.454 1.674 1.00 50.28 265 GLN A N 1
ATOM 2033 C CA . GLN A 1 265 ? -1.164 -23.772 0.499 1.00 50.28 265 GLN A CA 1
ATOM 2034 C C . GLN A 1 265 ? -0.593 -23.136 -0.773 1.00 50.28 265 GLN A C 1
ATOM 2036 O O . GLN A 1 265 ? -0.611 -23.777 -1.823 1.00 50.28 265 GLN A O 1
ATOM 2041 N N . LEU A 1 266 ? -0.004 -21.940 -0.673 1.00 52.03 266 LEU A N 1
ATOM 2042 C CA . LEU A 1 266 ? 0.716 -21.305 -1.780 1.00 52.03 266 LEU A CA 1
ATOM 2043 C C . LEU A 1 266 ? 1.980 -22.100 -2.158 1.00 52.03 266 LEU A C 1
ATOM 2045 O O . LEU A 1 266 ? 2.204 -22.390 -3.334 1.00 52.03 266 LEU A O 1
ATOM 2049 N N . ILE A 1 267 ? 2.745 -22.562 -1.159 1.00 50.31 267 ILE A N 1
ATOM 2050 C CA . ILE A 1 267 ? 3.872 -23.491 -1.362 1.00 50.31 267 ILE A CA 1
ATOM 2051 C C . ILE A 1 267 ? 3.388 -24.787 -2.035 1.00 50.31 267 ILE A C 1
ATOM 2053 O O . ILE A 1 267 ? 4.020 -25.266 -2.976 1.00 50.31 267 ILE A O 1
ATOM 2057 N N . GLY A 1 268 ? 2.239 -25.326 -1.615 1.00 39.00 268 GLY A N 1
ATOM 2058 C CA . GLY A 1 268 ? 1.624 -26.503 -2.234 1.00 39.00 268 GLY A CA 1
ATOM 2059 C C . GLY A 1 268 ? 1.252 -26.302 -3.710 1.00 39.00 268 GLY A C 1
ATOM 2060 O O . GLY A 1 268 ? 1.481 -27.196 -4.522 1.00 39.00 268 GLY A O 1
ATOM 2061 N N . LYS A 1 269 ? 0.746 -25.121 -4.092 1.00 44.34 269 LYS A N 1
ATOM 2062 C CA . LYS A 1 269 ? 0.437 -24.777 -5.494 1.00 44.34 269 LYS A CA 1
ATOM 2063 C C . LYS A 1 269 ? 1.699 -24.618 -6.351 1.00 44.34 269 LYS A C 1
ATOM 2065 O O . LYS A 1 269 ? 1.728 -25.101 -7.481 1.00 44.34 269 LYS A O 1
ATOM 2070 N N . LEU A 1 270 ? 2.763 -24.019 -5.809 1.00 43.78 270 LEU A N 1
ATOM 2071 C CA . LEU A 1 270 ? 4.075 -23.935 -6.471 1.00 43.78 270 LEU A CA 1
ATOM 2072 C C . LEU A 1 270 ? 4.705 -25.325 -6.680 1.00 43.78 270 LEU A C 1
ATOM 2074 O O . LEU A 1 270 ? 5.280 -25.593 -7.735 1.00 43.78 270 LEU A O 1
ATOM 2078 N N . GLN A 1 271 ? 4.550 -26.237 -5.716 1.00 36.41 271 GLN A N 1
ATOM 2079 C CA . GLN A 1 271 ? 4.982 -27.633 -5.851 1.00 36.41 271 GLN A CA 1
ATOM 2080 C C . GLN A 1 271 ? 4.118 -28.424 -6.849 1.00 36.41 271 GLN A C 1
ATOM 2082 O O . GLN A 1 271 ? 4.651 -29.243 -7.595 1.00 36.41 271 GLN A O 1
ATOM 2087 N N . ALA A 1 272 ? 2.810 -28.159 -6.922 1.00 38.97 272 ALA A N 1
ATOM 2088 C CA . ALA A 1 272 ? 1.904 -28.809 -7.872 1.00 38.97 272 ALA A CA 1
ATOM 2089 C C . ALA A 1 272 ? 2.145 -28.367 -9.330 1.00 38.97 272 ALA A C 1
ATOM 2091 O O . ALA A 1 272 ? 2.125 -29.205 -10.236 1.00 38.97 272 ALA A O 1
ATOM 2092 N N . ASN A 1 273 ? 2.444 -27.082 -9.552 1.00 40.34 273 ASN A N 1
ATOM 2093 C CA . ASN A 1 273 ? 2.723 -26.530 -10.884 1.00 40.34 273 ASN A CA 1
ATOM 2094 C C . ASN A 1 273 ? 4.108 -26.929 -11.424 1.00 40.34 273 ASN A C 1
ATOM 2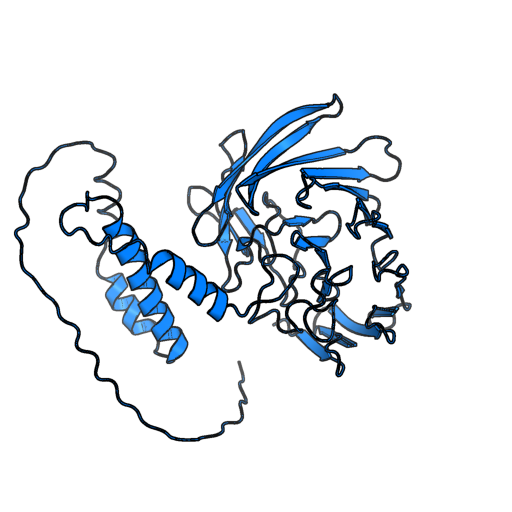096 O O . ASN A 1 273 ? 4.266 -27.085 -12.629 1.00 40.34 273 ASN A O 1
ATOM 2100 N N . ASN A 1 274 ? 5.087 -27.184 -10.551 1.00 40.53 274 ASN A N 1
ATOM 2101 C CA . ASN A 1 274 ? 6.389 -27.744 -10.943 1.00 40.53 274 ASN A CA 1
ATOM 2102 C C . ASN A 1 274 ? 6.413 -29.288 -10.938 1.00 40.53 274 ASN A C 1
ATOM 2104 O O . ASN A 1 274 ? 7.399 -29.894 -11.349 1.00 40.53 274 ASN A O 1
ATOM 2108 N N . GLY A 1 275 ? 5.351 -29.942 -10.458 1.00 37.78 275 GLY A N 1
ATOM 2109 C CA . GLY A 1 275 ? 5.309 -31.391 -10.236 1.00 37.78 275 GLY A CA 1
ATOM 2110 C C . GLY A 1 275 ? 4.694 -32.218 -11.366 1.00 37.78 275 GLY A C 1
ATOM 2111 O O . GLY A 1 275 ? 4.745 -33.443 -11.301 1.00 37.78 275 GLY A O 1
ATOM 2112 N N . THR A 1 276 ? 4.107 -31.595 -12.393 1.00 33.47 276 THR A N 1
ATOM 2113 C CA . THR A 1 276 ? 3.345 -32.331 -13.424 1.00 33.47 276 THR A CA 1
ATOM 2114 C C . THR A 1 276 ? 3.820 -32.134 -14.866 1.00 33.47 276 THR A C 1
ATOM 2116 O O . THR A 1 276 ? 3.380 -32.890 -15.727 1.00 33.47 276 THR A O 1
ATOM 2119 N N . ASP A 1 277 ? 4.784 -31.241 -15.123 1.00 38.91 277 ASP A N 1
ATOM 2120 C CA . ASP A 1 277 ? 5.338 -30.992 -16.473 1.00 38.91 277 ASP A CA 1
ATOM 2121 C C . ASP A 1 277 ? 6.866 -31.226 -16.579 1.00 38.91 277 ASP A C 1
ATOM 2123 O O . ASP A 1 277 ? 7.531 -30.792 -17.515 1.00 38.91 277 ASP A O 1
ATOM 2127 N N . LEU A 1 278 ? 7.452 -31.937 -15.605 1.00 36.62 278 LEU A N 1
ATOM 2128 C CA . LEU A 1 278 ? 8.869 -32.358 -15.597 1.00 36.62 278 LEU A CA 1
ATOM 2129 C C . LEU A 1 278 ? 9.066 -33.875 -15.780 1.00 36.62 278 LEU A C 1
ATOM 2131 O O . LEU A 1 278 ? 10.198 -34.343 -15.885 1.00 36.62 278 LEU A O 1
ATOM 2135 N N . LEU A 1 279 ? 7.975 -34.640 -15.889 1.00 36.03 279 LEU A N 1
ATOM 2136 C CA . LEU A 1 279 ? 7.970 -35.986 -16.463 1.00 36.03 279 LEU A CA 1
ATOM 2137 C C . LEU A 1 279 ? 7.143 -35.957 -17.747 1.00 36.03 279 LEU A C 1
ATOM 2139 O O . LEU A 1 279 ? 6.002 -36.426 -17.787 1.00 36.03 279 LEU A O 1
ATOM 2143 N N . SER A 1 280 ? 7.725 -35.415 -18.818 1.00 32.56 280 SER A N 1
ATOM 2144 C CA . SER A 1 280 ? 7.242 -35.747 -20.152 1.00 32.56 280 SER A CA 1
ATOM 2145 C C . SER A 1 280 ? 7.179 -37.277 -20.261 1.00 32.56 280 SER A C 1
ATOM 2147 O O . SER A 1 280 ? 8.112 -37.995 -19.899 1.00 32.56 280 SER A O 1
ATOM 2149 N N . LYS A 1 281 ? 6.043 -37.795 -20.739 1.00 35.09 281 LYS A N 1
ATOM 2150 C CA . LYS A 1 281 ? 5.779 -39.222 -21.014 1.00 35.09 281 LYS A CA 1
ATOM 2151 C C . LYS A 1 281 ? 6.659 -39.803 -22.139 1.00 35.09 281 LYS A C 1
ATOM 2153 O O . LYS A 1 281 ? 6.286 -40.795 -22.757 1.00 35.09 281 LYS A O 1
ATOM 2158 N N . ASP A 1 282 ? 7.811 -39.202 -22.410 1.00 33.09 282 ASP A N 1
ATOM 2159 C CA . ASP A 1 282 ? 8.711 -39.585 -23.484 1.00 33.09 282 ASP A CA 1
ATOM 2160 C C . ASP A 1 282 ? 10.146 -39.731 -22.942 1.00 33.09 282 ASP A C 1
ATOM 2162 O O . ASP A 1 282 ? 10.824 -38.728 -22.701 1.00 33.09 282 ASP A O 1
ATOM 2166 N N . PRO A 1 283 ? 10.643 -40.967 -22.741 1.00 35.69 283 PRO A N 1
ATOM 2167 C CA . PRO A 1 283 ? 11.985 -41.229 -22.218 1.00 35.69 283 PRO A CA 1
ATOM 2168 C C . PRO A 1 283 ? 13.126 -40.827 -23.176 1.00 35.69 283 PRO A C 1
ATOM 2170 O O . PRO A 1 283 ? 14.281 -41.161 -22.917 1.00 35.69 283 PRO A O 1
ATOM 2173 N N . SER A 1 284 ? 12.843 -40.117 -24.275 1.00 36.69 284 SER A N 1
ATOM 2174 C CA . SER A 1 284 ? 13.841 -39.720 -25.275 1.00 36.69 284 SER A CA 1
ATOM 2175 C C . SER A 1 284 ? 14.105 -38.208 -25.383 1.00 36.69 284 SER A C 1
ATOM 2177 O O . SER A 1 284 ? 15.025 -37.801 -26.096 1.00 36.69 284 SER A O 1
ATOM 2179 N N . ALA A 1 285 ? 13.384 -37.358 -24.640 1.00 37.56 285 ALA A N 1
ATOM 2180 C CA . ALA A 1 285 ? 13.485 -35.902 -24.767 1.00 37.56 285 ALA A CA 1
ATOM 2181 C C . ALA A 1 285 ? 13.903 -35.212 -23.457 1.00 37.56 285 ALA A C 1
ATOM 2183 O O . ALA A 1 285 ? 13.104 -34.560 -22.790 1.00 37.56 285 ALA A O 1
ATOM 2184 N N . THR A 1 286 ? 15.184 -35.299 -23.084 1.00 34.75 286 THR A N 1
ATOM 2185 C CA . THR A 1 286 ? 15.740 -34.447 -22.013 1.00 34.75 286 THR A CA 1
ATOM 2186 C C . THR A 1 286 ? 17.130 -33.941 -22.392 1.00 34.75 286 THR A C 1
ATOM 2188 O O . THR A 1 286 ? 18.160 -34.450 -21.957 1.00 34.75 286 THR A O 1
ATOM 2191 N N . LYS A 1 287 ? 17.182 -32.897 -23.229 1.00 31.23 287 LYS A N 1
ATOM 2192 C CA . LYS A 1 287 ? 18.415 -32.126 -23.451 1.00 31.23 287 LYS A CA 1
ATOM 2193 C C . LYS A 1 287 ? 18.639 -31.133 -22.296 1.00 31.23 287 LYS A C 1
ATOM 2195 O O . LYS A 1 287 ? 18.184 -30.000 -22.323 1.00 31.23 287 LYS A O 1
ATOM 2200 N N . SER A 1 288 ? 19.306 -31.621 -21.252 1.00 35.97 288 SER A N 1
ATOM 2201 C CA . SER A 1 288 ? 20.570 -31.085 -20.704 1.00 35.97 288 SER A CA 1
ATOM 2202 C C . SER A 1 288 ? 20.759 -29.587 -20.357 1.00 35.97 288 SER A C 1
ATOM 2204 O O . SER A 1 288 ? 21.859 -29.081 -20.570 1.00 35.97 288 SER A O 1
ATOM 2206 N N . ALA A 1 289 ? 19.792 -28.874 -19.767 1.00 31.88 289 ALA A N 1
ATOM 2207 C CA . ALA A 1 289 ? 20.112 -27.578 -19.121 1.00 31.88 289 ALA A CA 1
ATOM 2208 C C . ALA A 1 289 ? 19.310 -27.212 -17.853 1.00 31.88 289 ALA A C 1
ATOM 2210 O O . ALA A 1 289 ? 19.727 -26.321 -17.121 1.00 31.88 289 ALA A O 1
ATOM 2211 N N . GLY A 1 290 ? 18.196 -27.890 -17.548 1.00 33.22 290 GLY A N 1
ATOM 2212 C CA . GLY A 1 290 ? 17.316 -27.507 -16.428 1.00 33.22 290 GLY A CA 1
ATOM 2213 C C . GLY A 1 290 ? 17.459 -28.315 -15.132 1.00 33.22 290 GLY A C 1
ATOM 2214 O O . GLY A 1 290 ? 16.979 -27.882 -14.091 1.00 33.22 290 GLY A O 1
ATOM 2215 N N . LEU A 1 291 ? 18.103 -29.486 -15.155 1.00 30.73 291 LEU A N 1
ATOM 2216 C CA . LEU A 1 291 ? 17.980 -30.452 -14.052 1.00 30.73 291 LEU A CA 1
ATOM 2217 C C . LEU A 1 291 ? 18.936 -30.189 -12.873 1.00 30.73 291 LEU A C 1
ATOM 2219 O O . LEU A 1 291 ? 18.612 -30.492 -11.728 1.00 30.73 291 LEU A O 1
ATOM 2223 N N . THR A 1 292 ? 20.098 -29.581 -13.121 1.00 28.23 292 THR A N 1
ATOM 2224 C CA . THR A 1 292 ? 21.135 -29.369 -12.096 1.00 28.23 292 THR A CA 1
ATOM 2225 C C . THR A 1 292 ? 20.878 -28.150 -11.204 1.00 28.23 292 THR A C 1
ATOM 2227 O O . THR A 1 292 ? 21.273 -28.164 -10.042 1.00 28.23 292 THR A O 1
ATOM 2230 N N . ALA A 1 293 ? 20.172 -27.124 -11.692 1.00 32.41 293 ALA A N 1
ATOM 2231 C CA . ALA A 1 293 ? 19.804 -25.954 -10.884 1.00 32.41 293 ALA A CA 1
ATOM 2232 C C . ALA A 1 293 ? 18.632 -26.250 -9.926 1.00 32.41 293 ALA A C 1
ATOM 2234 O O . ALA A 1 293 ? 18.616 -25.778 -8.791 1.00 32.41 293 ALA A O 1
ATOM 2235 N N . ILE A 1 294 ? 17.686 -27.090 -10.359 1.00 34.09 294 ILE A N 1
ATOM 2236 C CA . ILE A 1 294 ? 16.498 -27.462 -9.577 1.00 34.09 294 ILE A CA 1
ATOM 2237 C C . ILE A 1 294 ? 16.868 -28.437 -8.444 1.00 34.09 294 ILE A C 1
ATOM 2239 O O . ILE A 1 294 ? 16.368 -28.300 -7.330 1.00 34.09 294 ILE A O 1
ATOM 2243 N N . ALA A 1 295 ? 17.809 -29.361 -8.676 1.00 31.03 295 ALA A N 1
ATOM 2244 C CA . ALA A 1 295 ? 18.278 -30.288 -7.643 1.00 31.03 295 ALA A CA 1
ATOM 2245 C C . ALA A 1 295 ? 19.030 -29.584 -6.494 1.00 31.03 295 ALA A C 1
ATOM 2247 O O . ALA A 1 295 ? 18.859 -29.956 -5.333 1.00 31.03 295 ALA A O 1
ATOM 2248 N N . MET A 1 296 ? 19.810 -28.535 -6.792 1.00 31.86 296 MET A N 1
ATOM 2249 C CA . MET A 1 296 ? 20.515 -27.755 -5.764 1.00 31.86 296 MET A CA 1
ATOM 2250 C C . MET A 1 296 ? 19.562 -26.883 -4.930 1.00 31.86 296 MET A C 1
ATOM 2252 O O . MET A 1 296 ? 19.734 -26.787 -3.718 1.00 31.86 296 MET A O 1
ATOM 2256 N N . ALA A 1 297 ? 18.516 -26.313 -5.538 1.00 35.47 297 ALA A N 1
ATOM 2257 C CA . ALA A 1 297 ? 17.518 -25.522 -4.814 1.00 35.47 297 ALA A CA 1
ATOM 2258 C C . ALA A 1 297 ? 16.602 -26.385 -3.922 1.00 35.47 297 ALA A C 1
ATOM 2260 O O . ALA A 1 297 ? 16.272 -25.988 -2.805 1.00 35.47 297 ALA A O 1
ATOM 2261 N N . LEU A 1 298 ? 16.228 -27.587 -4.380 1.00 34.38 298 LEU A N 1
ATOM 2262 C CA . LEU A 1 298 ? 15.369 -28.503 -3.621 1.00 34.38 298 LEU A CA 1
ATOM 2263 C C . LEU A 1 298 ? 16.107 -29.197 -2.468 1.00 34.38 298 LEU A C 1
ATOM 2265 O O . LEU A 1 298 ? 15.524 -29.369 -1.399 1.00 34.38 298 LEU A O 1
ATOM 2269 N N . GLY A 1 299 ? 17.384 -29.555 -2.646 1.00 32.25 299 GLY A N 1
ATOM 2270 C CA . GLY A 1 299 ? 18.186 -30.186 -1.591 1.00 32.25 299 GLY A CA 1
ATOM 2271 C C . GLY A 1 299 ? 18.460 -29.250 -0.412 1.00 32.25 299 GLY A C 1
ATOM 2272 O O . GLY A 1 299 ? 18.301 -29.644 0.740 1.00 32.25 299 GLY A O 1
ATOM 2273 N N . VAL A 1 300 ? 18.791 -27.986 -0.692 1.00 34.56 300 VAL A N 1
ATOM 2274 C CA . VAL A 1 300 ? 19.043 -26.974 0.348 1.00 34.56 300 VAL A CA 1
ATOM 2275 C C . VAL A 1 300 ? 17.749 -26.599 1.080 1.00 34.56 300 VAL A C 1
ATOM 2277 O O . VAL A 1 300 ? 17.749 -26.483 2.304 1.00 34.56 300 VAL A O 1
ATOM 2280 N N . MET A 1 301 ? 16.621 -26.507 0.365 1.00 34.69 301 MET A N 1
ATOM 2281 C CA . MET A 1 301 ? 15.311 -26.249 0.975 1.00 34.69 301 MET A CA 1
ATOM 2282 C C . MET A 1 301 ? 14.808 -27.411 1.835 1.00 34.69 301 MET A C 1
ATOM 2284 O O . MET A 1 301 ? 14.274 -27.166 2.911 1.00 34.69 301 MET A O 1
ATOM 2288 N N . ALA A 1 302 ? 14.992 -28.666 1.418 1.00 35.34 302 ALA A N 1
ATOM 2289 C CA . ALA A 1 302 ? 14.554 -29.823 2.203 1.00 35.34 302 ALA A CA 1
ATOM 2290 C C . ALA A 1 302 ? 15.326 -29.958 3.529 1.00 35.34 302 ALA A C 1
ATOM 2292 O O . ALA A 1 302 ? 14.738 -30.307 4.552 1.00 35.34 302 ALA A O 1
ATOM 2293 N N . VAL A 1 303 ? 16.622 -29.628 3.528 1.00 33.59 303 VAL A N 1
ATOM 2294 C CA . VAL A 1 303 ? 17.471 -29.653 4.731 1.00 33.59 303 VAL A CA 1
ATOM 2295 C C . VAL A 1 303 ? 17.130 -28.499 5.684 1.00 33.59 303 VAL A C 1
ATOM 2297 O O . VAL A 1 303 ? 17.048 -28.719 6.891 1.00 33.59 303 VAL A O 1
ATOM 2300 N N . LEU A 1 304 ? 16.838 -27.303 5.159 1.00 37.12 304 LEU A N 1
ATOM 2301 C CA . LEU A 1 304 ? 16.355 -26.162 5.954 1.00 37.12 304 LEU A CA 1
ATOM 2302 C C . LEU A 1 304 ? 14.940 -26.384 6.514 1.00 37.12 304 LEU A C 1
ATOM 2304 O O . LEU A 1 304 ? 14.637 -25.960 7.623 1.00 37.12 304 LEU A O 1
ATOM 2308 N N . LEU A 1 305 ? 14.069 -27.081 5.780 1.00 38.62 305 LEU A N 1
ATOM 2309 C CA . LEU A 1 305 ? 12.720 -27.419 6.244 1.00 38.62 305 LEU A CA 1
ATOM 2310 C C . LEU A 1 305 ? 12.735 -28.481 7.357 1.00 38.62 305 LEU A C 1
ATOM 2312 O O . LEU A 1 305 ? 11.882 -28.442 8.243 1.00 38.62 305 LEU A O 1
ATOM 2316 N N . TYR A 1 306 ? 13.708 -29.399 7.353 1.00 34.09 306 TYR A N 1
ATOM 2317 C CA . TYR A 1 306 ? 13.843 -30.412 8.405 1.00 34.09 306 TYR A CA 1
ATOM 2318 C C . TYR A 1 306 ? 14.342 -29.820 9.733 1.00 34.09 306 TYR A C 1
ATOM 2320 O O . TYR A 1 306 ? 13.831 -30.177 10.795 1.00 34.09 306 TYR A O 1
ATOM 2328 N N . SER A 1 307 ? 15.291 -28.879 9.697 1.00 35.50 307 SER A N 1
ATOM 2329 C CA . SER A 1 307 ? 15.821 -28.240 10.911 1.00 35.50 307 SER A CA 1
ATOM 2330 C C . SER A 1 307 ? 14.793 -27.339 11.605 1.00 35.50 307 SER A C 1
ATOM 2332 O O . SER A 1 307 ? 14.717 -27.340 12.834 1.00 35.50 307 SER A O 1
ATOM 2334 N N . VAL A 1 308 ? 13.936 -26.651 10.841 1.00 37.31 308 VAL A N 1
ATOM 2335 C CA . VAL A 1 308 ? 12.853 -25.804 11.380 1.00 37.31 308 VAL A CA 1
ATOM 2336 C C . VAL A 1 308 ? 11.696 -26.637 11.952 1.00 37.31 308 VAL A C 1
ATOM 2338 O O . VAL A 1 308 ? 11.067 -26.224 12.922 1.00 37.31 308 VAL A O 1
ATOM 2341 N N . ALA A 1 309 ? 11.425 -27.823 11.397 1.00 36.69 309 ALA A N 1
ATOM 2342 C CA . ALA A 1 309 ? 10.325 -28.680 11.846 1.00 36.69 309 ALA A CA 1
ATOM 2343 C C . ALA A 1 309 ? 10.643 -29.522 13.099 1.00 36.69 309 ALA A C 1
ATOM 2345 O O . ALA A 1 309 ? 9.713 -29.907 13.808 1.00 36.69 309 ALA A O 1
ATOM 2346 N N . PHE A 1 310 ? 11.922 -29.812 13.384 1.00 34.12 310 PHE A N 1
ATOM 2347 C CA . PHE A 1 310 ? 12.311 -30.758 14.446 1.00 34.12 310 PHE A CA 1
ATOM 2348 C C . PHE A 1 310 ? 13.366 -30.250 15.445 1.00 34.12 310 PHE A C 1
ATOM 2350 O O . PHE A 1 310 ? 13.758 -31.008 16.330 1.00 34.12 310 PHE A O 1
ATOM 2357 N N . GLY A 1 311 ? 13.797 -28.985 15.362 1.00 34.19 311 GLY A N 1
ATOM 2358 C CA . GLY A 1 311 ? 14.603 -28.341 16.411 1.00 34.19 311 GLY A CA 1
ATOM 2359 C C . GLY A 1 311 ? 15.992 -28.955 16.630 1.00 34.19 311 GLY A C 1
ATOM 2360 O O . GLY A 1 311 ? 16.433 -29.067 17.771 1.00 34.19 311 GLY A O 1
ATOM 2361 N N . ALA A 1 312 ? 16.671 -29.379 15.562 1.00 38.75 312 ALA A N 1
ATOM 2362 C CA . ALA A 1 312 ? 18.055 -29.848 15.648 1.00 38.75 312 ALA A CA 1
ATOM 2363 C C . ALA A 1 312 ? 19.043 -28.665 15.697 1.00 38.75 312 ALA A C 1
ATOM 2365 O O . ALA A 1 312 ? 18.908 -27.723 14.913 1.00 38.75 312 ALA A O 1
ATOM 2366 N N . ASP A 1 313 ? 20.038 -28.737 16.590 1.00 35.16 313 ASP A N 1
ATOM 2367 C CA . ASP A 1 313 ? 21.094 -27.727 16.750 1.00 35.16 313 ASP A CA 1
ATOM 2368 C C . ASP A 1 313 ? 21.872 -27.505 15.440 1.00 35.16 313 ASP A C 1
ATOM 2370 O O . ASP A 1 313 ? 22.385 -28.436 14.815 1.00 35.16 313 ASP A O 1
ATOM 2374 N N . THR A 1 314 ? 21.972 -26.244 15.024 1.00 40.69 314 THR A N 1
ATOM 2375 C CA . THR A 1 314 ? 22.531 -25.811 13.733 1.00 40.69 314 THR A CA 1
ATOM 2376 C C . THR A 1 314 ? 24.056 -25.914 13.632 1.00 40.69 314 THR A C 1
ATOM 2378 O O . THR A 1 314 ? 24.601 -25.826 12.531 1.00 40.69 314 THR A O 1
ATOM 2381 N N . ASP A 1 315 ? 24.756 -26.124 14.748 1.00 38.22 315 ASP A N 1
ATOM 2382 C CA . ASP A 1 315 ? 26.219 -26.009 14.812 1.00 38.22 315 ASP A CA 1
ATOM 2383 C C . ASP A 1 315 ? 26.978 -27.215 14.228 1.00 38.22 315 ASP A C 1
ATOM 2385 O O . ASP A 1 315 ? 28.082 -27.045 13.703 1.00 38.22 315 ASP A O 1
ATOM 2389 N N . ASP A 1 316 ? 26.398 -28.420 14.223 1.00 34.44 316 ASP A N 1
ATOM 2390 C CA . ASP A 1 316 ? 27.060 -29.597 13.630 1.00 34.44 316 ASP A CA 1
ATOM 2391 C C . ASP A 1 316 ? 26.904 -29.662 12.094 1.00 34.44 316 ASP A C 1
ATOM 2393 O O . ASP A 1 316 ? 27.788 -30.177 11.407 1.00 34.44 316 ASP A O 1
ATOM 2397 N N . LEU A 1 317 ? 25.850 -29.059 11.523 1.00 36.81 317 LEU A N 1
ATOM 2398 C CA . LEU A 1 317 ? 25.595 -29.037 10.069 1.00 36.81 317 LEU A CA 1
ATOM 2399 C C . LEU A 1 317 ? 26.436 -27.985 9.327 1.00 36.81 317 LEU A C 1
ATOM 2401 O O . LEU A 1 317 ? 26.888 -28.220 8.204 1.00 36.81 317 LEU A O 1
ATOM 2405 N N . VAL A 1 318 ? 26.709 -26.840 9.963 1.00 36.34 318 VAL A N 1
ATOM 2406 C CA . VAL A 1 318 ? 27.604 -25.805 9.412 1.00 36.34 318 VAL A CA 1
ATOM 2407 C C . VAL A 1 318 ? 29.051 -26.307 9.346 1.00 36.34 318 VAL A C 1
ATOM 2409 O O . VAL A 1 318 ? 29.797 -25.916 8.447 1.00 36.34 318 VAL A O 1
ATOM 2412 N N . ARG A 1 319 ? 29.453 -27.223 10.238 1.00 33.91 319 ARG A N 1
ATOM 2413 C CA . ARG A 1 319 ? 30.815 -27.774 10.260 1.00 33.91 319 ARG A CA 1
ATOM 2414 C C . ARG A 1 319 ? 31.088 -28.751 9.110 1.00 33.91 319 ARG A C 1
ATOM 2416 O O . ARG A 1 319 ? 32.226 -28.820 8.650 1.00 33.91 319 ARG A O 1
ATOM 2423 N N . GLU A 1 320 ? 30.065 -29.441 8.601 1.00 34.66 320 GLU A N 1
ATOM 2424 C CA . GLU A 1 320 ? 30.181 -30.303 7.414 1.00 34.66 320 GLU A CA 1
ATOM 2425 C C . GLU A 1 320 ? 30.074 -29.500 6.100 1.00 34.66 320 GLU A C 1
ATOM 2427 O O . GLU A 1 320 ? 30.802 -29.779 5.146 1.00 34.66 320 GLU A O 1
ATOM 2432 N N . LEU A 1 321 ? 29.275 -28.420 6.073 1.00 39.34 321 LEU A N 1
ATOM 2433 C CA . LEU A 1 321 ? 29.242 -27.463 4.952 1.00 39.34 321 LEU A CA 1
ATOM 2434 C C . LEU A 1 321 ? 30.509 -26.586 4.862 1.00 39.34 321 LEU A C 1
ATOM 2436 O O . LEU A 1 321 ? 30.894 -26.160 3.775 1.00 39.34 321 LEU A O 1
ATOM 2440 N N . GLY A 1 322 ? 31.161 -26.307 5.995 1.00 30.02 322 GLY A N 1
ATOM 2441 C CA . GLY A 1 322 ? 32.326 -25.421 6.094 1.00 30.02 322 GLY A CA 1
ATOM 2442 C C . GLY A 1 322 ? 33.662 -26.039 5.666 1.00 30.02 322 GLY A C 1
ATOM 2443 O O . GLY A 1 322 ? 34.630 -25.305 5.473 1.00 30.02 322 GLY A O 1
ATOM 2444 N N . ALA A 1 323 ? 33.742 -27.362 5.493 1.00 34.31 323 ALA A N 1
ATOM 2445 C CA . ALA A 1 323 ? 34.999 -28.055 5.185 1.00 34.31 323 ALA A CA 1
ATOM 2446 C C . ALA A 1 323 ? 35.246 -28.306 3.680 1.00 34.31 323 ALA A C 1
ATOM 2448 O O . ALA A 1 323 ? 36.346 -28.711 3.302 1.00 34.31 323 ALA A O 1
ATOM 2449 N N . GLY A 1 324 ? 34.270 -28.046 2.803 1.00 30.25 324 GLY A N 1
ATOM 2450 C CA . GLY A 1 324 ? 34.384 -28.280 1.359 1.00 30.25 324 GLY A CA 1
ATOM 2451 C C . GLY A 1 324 ? 34.149 -27.010 0.548 1.00 30.25 324 GLY A C 1
ATOM 2452 O O . GLY A 1 324 ? 33.012 -26.633 0.294 1.00 30.25 324 GLY A O 1
ATOM 2453 N N . GLY A 1 325 ? 35.222 -26.349 0.110 1.00 33.41 325 GLY A N 1
ATOM 2454 C CA . GLY A 1 325 ? 35.176 -25.145 -0.723 1.00 33.41 325 GLY A CA 1
ATOM 2455 C C . GLY A 1 325 ? 34.603 -25.382 -2.126 1.00 33.41 325 GLY A C 1
ATOM 2456 O O . GLY A 1 325 ? 35.352 -25.484 -3.093 1.00 33.41 325 GLY A O 1
ATOM 2457 N N . ILE A 1 326 ? 33.274 -25.410 -2.253 1.00 35.84 326 ILE A N 1
ATOM 2458 C CA . ILE A 1 326 ? 32.566 -25.532 -3.544 1.00 35.84 326 ILE A CA 1
ATOM 2459 C C . ILE A 1 326 ? 32.170 -24.176 -4.155 1.00 35.84 326 ILE A C 1
ATOM 2461 O O . ILE A 1 326 ? 31.740 -24.121 -5.304 1.00 35.84 326 ILE A O 1
ATOM 2465 N N . GLY A 1 327 ? 32.383 -23.064 -3.442 1.00 29.44 327 GLY A N 1
ATOM 2466 C CA . GLY A 1 327 ? 32.102 -21.716 -3.957 1.00 29.44 327 GLY A CA 1
ATOM 2467 C C . GLY A 1 327 ? 33.118 -21.197 -4.987 1.00 29.44 327 GLY A C 1
ATOM 2468 O O . GLY A 1 327 ? 32.787 -20.337 -5.796 1.00 29.44 327 GLY A O 1
ATOM 2469 N N . GLY A 1 328 ? 34.349 -21.724 -4.992 1.00 29.66 328 GLY A N 1
ATOM 2470 C CA . GLY A 1 328 ? 35.440 -21.207 -5.833 1.00 29.66 328 GLY A CA 1
ATOM 2471 C C . GLY A 1 328 ? 35.587 -21.864 -7.210 1.00 29.66 328 GLY A C 1
ATOM 2472 O O . GLY A 1 328 ? 36.093 -21.237 -8.135 1.00 29.66 328 GLY A O 1
ATOM 2473 N N . ALA A 1 329 ? 35.138 -23.111 -7.381 1.00 30.59 329 ALA A N 1
ATOM 2474 C CA . ALA A 1 329 ? 35.401 -23.880 -8.604 1.00 30.59 329 ALA A CA 1
ATOM 2475 C C . ALA A 1 329 ? 34.287 -23.784 -9.665 1.00 30.59 329 ALA A C 1
ATOM 2477 O O . ALA A 1 329 ? 34.535 -24.076 -10.833 1.00 30.59 329 ALA A O 1
ATOM 2478 N N . LEU A 1 330 ? 33.076 -23.343 -9.301 1.00 31.16 330 LEU A N 1
ATOM 2479 C CA . LEU A 1 330 ? 31.939 -23.303 -10.233 1.00 31.16 330 LEU A CA 1
ATOM 2480 C C . LEU A 1 330 ? 31.806 -21.970 -10.994 1.00 31.16 330 LEU A C 1
ATOM 2482 O O . LEU A 1 330 ? 31.155 -21.919 -12.033 1.00 31.16 330 LEU A O 1
ATOM 2486 N N . ILE A 1 331 ? 32.459 -20.902 -10.523 1.00 32.31 331 ILE A N 1
ATOM 2487 C CA . ILE A 1 331 ? 32.398 -19.571 -11.154 1.00 32.31 331 ILE A CA 1
ATOM 2488 C C . ILE A 1 331 ? 33.519 -19.381 -12.199 1.00 32.31 331 ILE A C 1
ATOM 2490 O O . ILE A 1 331 ? 33.337 -18.656 -13.174 1.00 32.31 331 ILE A O 1
ATOM 2494 N N . GLY A 1 332 ? 34.650 -20.089 -12.076 1.00 27.06 332 GLY A N 1
ATOM 2495 C CA . GLY A 1 332 ? 35.797 -19.943 -12.988 1.00 27.06 332 GLY A CA 1
ATOM 2496 C C . GLY A 1 332 ? 35.684 -20.672 -14.338 1.00 27.06 332 GLY A C 1
ATOM 2497 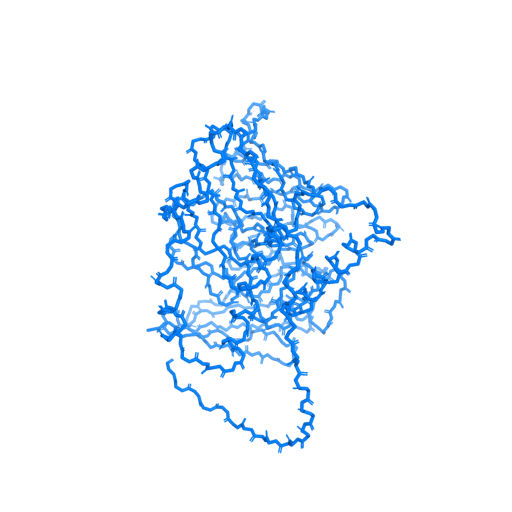O O . GLY A 1 332 ? 36.302 -20.248 -15.309 1.00 27.06 332 GLY A O 1
ATOM 2498 N N . GLY A 1 333 ? 34.889 -21.745 -14.431 1.00 29.77 333 GLY A N 1
ATOM 2499 C CA . GLY A 1 333 ? 34.812 -22.595 -15.633 1.00 29.77 333 GLY A CA 1
ATOM 2500 C C . GLY A 1 333 ? 33.761 -22.191 -16.672 1.00 29.77 333 GLY A C 1
ATOM 2501 O O . GLY A 1 333 ? 33.790 -22.688 -17.791 1.00 29.77 333 GLY A O 1
ATOM 2502 N N . ILE A 1 334 ? 32.834 -21.289 -16.333 1.00 33.78 334 ILE A N 1
ATOM 2503 C CA . ILE A 1 334 ? 31.763 -20.846 -17.248 1.00 33.78 334 ILE A CA 1
ATOM 2504 C C . ILE A 1 334 ? 32.197 -19.618 -18.078 1.00 33.78 334 ILE A C 1
ATOM 2506 O O . ILE A 1 334 ? 31.606 -19.335 -19.117 1.00 33.78 334 ILE A O 1
ATOM 2510 N N . ILE A 1 335 ? 33.272 -18.921 -17.681 1.00 32.31 335 ILE A N 1
ATOM 2511 C CA . ILE A 1 335 ? 33.784 -17.728 -18.385 1.00 32.31 335 ILE A CA 1
ATOM 2512 C C . ILE A 1 335 ? 34.860 -18.070 -19.438 1.00 32.31 335 ILE A C 1
ATOM 2514 O O . ILE A 1 335 ? 35.055 -17.303 -20.379 1.00 32.31 335 ILE A O 1
ATOM 2518 N N . ALA A 1 336 ? 35.509 -19.235 -19.369 1.00 27.97 336 ALA A N 1
ATOM 2519 C CA . ALA A 1 336 ? 36.466 -19.676 -20.385 1.00 27.97 336 ALA A CA 1
ATOM 2520 C C . ALA A 1 336 ? 35.852 -20.790 -21.242 1.00 27.97 336 ALA A C 1
ATOM 2522 O O . ALA A 1 336 ? 35.806 -21.950 -20.843 1.00 27.97 336 ALA A O 1
ATOM 2523 N N . GLY A 1 337 ? 35.350 -20.431 -22.425 1.00 31.98 337 GLY A N 1
ATOM 2524 C CA . GLY A 1 337 ? 34.815 -21.375 -23.402 1.00 31.98 337 GLY A CA 1
ATOM 2525 C C . GLY A 1 337 ? 35.885 -22.289 -24.004 1.00 31.98 337 GLY A C 1
ATOM 2526 O O . GLY A 1 337 ? 36.235 -22.123 -25.169 1.00 31.98 337 GLY A O 1
ATOM 2527 N N . GLU A 1 338 ? 36.353 -23.286 -23.253 1.00 27.23 338 GLU A N 1
ATOM 2528 C CA . GLU A 1 338 ? 37.177 -24.373 -23.781 1.00 27.23 338 GLU A CA 1
ATOM 2529 C C . GLU A 1 338 ? 36.518 -25.742 -23.582 1.00 27.23 338 GLU A C 1
ATOM 2531 O O . GLU A 1 338 ? 36.112 -26.145 -22.493 1.00 27.23 338 GLU A O 1
ATOM 2536 N N . LYS A 1 339 ? 36.409 -26.474 -24.695 1.00 33.44 339 LYS A N 1
ATOM 2537 C CA . LYS A 1 339 ? 36.024 -27.884 -24.739 1.00 33.44 339 LYS A CA 1
ATOM 2538 C C . LYS A 1 339 ? 37.035 -28.705 -23.936 1.00 33.44 339 LYS A C 1
ATOM 2540 O O . LYS A 1 339 ? 38.181 -28.817 -24.357 1.00 33.44 339 LYS A O 1
ATOM 2545 N N . MET A 1 340 ? 36.594 -29.399 -22.892 1.00 25.75 340 MET A N 1
ATOM 2546 C CA . MET A 1 340 ? 37.336 -30.541 -22.356 1.00 25.75 340 MET A CA 1
ATOM 2547 C C . MET A 1 340 ? 36.461 -31.788 -22.402 1.00 25.75 340 MET A C 1
ATOM 2549 O O . MET A 1 340 ? 35.462 -31.911 -21.699 1.00 25.75 340 MET A O 1
ATOM 2553 N N . GLY A 1 341 ? 36.828 -32.697 -23.307 1.00 28.89 341 GLY A N 1
ATOM 2554 C CA . GLY A 1 341 ? 36.293 -34.048 -23.361 1.00 28.89 341 GLY A CA 1
ATOM 2555 C C . GLY A 1 341 ? 36.841 -34.887 -22.209 1.00 28.89 341 GLY A C 1
ATOM 2556 O O . GLY A 1 341 ? 38.036 -34.868 -21.931 1.00 28.89 341 GLY A O 1
ATOM 2557 N N . GLY A 1 342 ? 35.958 -35.639 -21.564 1.00 24.39 342 GLY A N 1
ATOM 2558 C CA . GLY A 1 342 ? 36.294 -36.622 -20.542 1.00 24.39 342 GLY A CA 1
ATOM 2559 C C . GLY A 1 342 ? 35.013 -37.258 -20.025 1.00 24.39 342 GLY A C 1
ATOM 2560 O O . GLY A 1 342 ? 34.207 -36.599 -19.381 1.00 24.39 342 GLY A O 1
ATOM 2561 N N . SER A 1 343 ? 34.780 -38.520 -20.379 1.00 27.73 343 SER A N 1
ATOM 2562 C CA . SER A 1 343 ? 33.592 -39.275 -19.988 1.00 27.73 343 SER A CA 1
ATOM 2563 C C . SER A 1 343 ? 33.526 -39.473 -18.472 1.00 27.73 343 SER A C 1
ATOM 2565 O O . SER A 1 343 ? 34.467 -40.021 -17.900 1.00 27.73 343 SER A O 1
ATOM 2567 N N . LEU A 1 344 ? 32.392 -39.157 -17.844 1.00 26.06 344 LEU A N 1
ATOM 2568 C CA . LEU A 1 344 ? 32.016 -39.784 -16.578 1.00 26.06 344 LEU A CA 1
ATOM 2569 C C . LEU A 1 344 ? 30.909 -40.799 -16.869 1.00 26.06 344 LEU A C 1
ATOM 2571 O O . LEU A 1 344 ? 29.803 -40.450 -17.277 1.00 26.06 344 LEU A O 1
ATOM 2575 N N . ALA A 1 345 ? 31.295 -42.068 -16.769 1.00 25.33 345 ALA A N 1
ATOM 2576 C CA . ALA A 1 345 ? 30.484 -43.234 -17.058 1.00 25.33 345 ALA A CA 1
ATOM 2577 C C . ALA A 1 345 ? 29.313 -43.387 -16.075 1.00 25.33 345 ALA A C 1
ATOM 2579 O O . ALA A 1 345 ? 29.362 -42.953 -14.926 1.00 25.33 345 ALA A O 1
ATOM 2580 N N . ALA A 1 346 ? 28.265 -44.035 -16.575 1.00 27.55 346 ALA A N 1
ATOM 2581 C CA . ALA A 1 346 ? 27.044 -44.388 -15.873 1.00 27.55 346 ALA A CA 1
ATOM 2582 C C . ALA A 1 346 ? 27.279 -45.277 -14.636 1.00 27.55 346 ALA A C 1
ATOM 2584 O O . ALA A 1 346 ? 28.122 -46.171 -14.664 1.00 27.55 346 ALA A O 1
ATOM 2585 N N . GLY A 1 347 ? 26.433 -45.103 -13.613 1.00 29.61 347 GLY A N 1
ATOM 2586 C CA . GLY A 1 347 ? 26.160 -46.127 -12.598 1.00 29.61 347 GLY A CA 1
ATOM 2587 C C . GLY A 1 347 ? 26.622 -45.807 -11.175 1.00 29.61 347 GLY A C 1
ATOM 2588 O O . GLY A 1 347 ? 27.596 -46.378 -10.703 1.00 29.61 347 GLY A O 1
ATOM 2589 N N . ALA A 1 348 ? 25.863 -44.981 -10.452 1.00 23.17 348 ALA A N 1
ATOM 2590 C CA . ALA A 1 348 ? 25.830 -45.012 -8.988 1.00 23.17 348 ALA A CA 1
ATOM 2591 C C . ALA A 1 348 ? 24.426 -44.622 -8.502 1.00 23.17 348 ALA A C 1
ATOM 2593 O O . ALA A 1 348 ? 24.083 -43.448 -8.383 1.00 23.17 348 ALA A O 1
ATOM 2594 N N . THR A 1 349 ? 23.587 -45.629 -8.272 1.00 22.64 349 THR A N 1
ATOM 2595 C CA . THR A 1 349 ? 22.277 -45.481 -7.632 1.00 22.64 349 THR A CA 1
ATOM 2596 C C . THR A 1 349 ? 22.500 -45.395 -6.122 1.00 22.64 349 THR A C 1
ATOM 2598 O O . THR A 1 349 ? 22.857 -46.397 -5.507 1.00 22.64 349 THR A O 1
ATOM 2601 N N . VAL A 1 350 ? 22.296 -44.228 -5.507 1.00 25.08 350 VAL A N 1
ATOM 2602 C CA . VAL A 1 350 ? 22.207 -44.108 -4.040 1.00 25.08 350 VAL A CA 1
ATOM 2603 C C . VAL A 1 350 ? 20.725 -44.089 -3.677 1.00 25.08 350 VAL A C 1
ATOM 2605 O O . VAL A 1 350 ? 20.044 -43.080 -3.838 1.00 25.08 350 VAL A O 1
ATOM 2608 N N . GLY A 1 351 ? 20.197 -45.243 -3.268 1.00 22.09 351 GLY A N 1
ATOM 2609 C CA . GLY A 1 351 ? 18.828 -45.364 -2.774 1.00 22.09 351 GLY A CA 1
ATOM 2610 C C . GLY A 1 351 ? 18.736 -44.909 -1.320 1.00 22.09 351 GLY A C 1
ATOM 2611 O O . GLY A 1 351 ? 19.376 -45.501 -0.456 1.00 22.09 351 GLY A O 1
ATOM 2612 N N . PHE A 1 352 ? 17.915 -43.898 -1.039 1.00 25.06 352 PHE A N 1
ATOM 2613 C CA . PHE A 1 352 ? 17.472 -43.586 0.320 1.00 25.06 352 PHE A CA 1
ATOM 2614 C C . PHE A 1 352 ? 16.138 -44.294 0.580 1.00 25.06 352 PHE A C 1
ATOM 2616 O O . PHE A 1 352 ? 15.116 -43.955 -0.014 1.00 25.06 352 PHE A O 1
ATOM 2623 N N . ALA A 1 353 ? 16.152 -45.305 1.451 1.00 22.88 353 ALA A N 1
ATOM 2624 C CA . ALA A 1 353 ? 14.947 -45.937 1.977 1.00 22.88 353 ALA A CA 1
ATOM 2625 C C . ALA A 1 353 ? 14.434 -45.130 3.185 1.00 22.88 353 ALA A C 1
ATOM 2627 O O . ALA A 1 353 ? 15.138 -44.992 4.181 1.00 22.88 353 ALA A O 1
ATOM 2628 N N . LEU A 1 354 ? 13.212 -44.603 3.094 1.00 25.98 354 LEU A N 1
ATOM 2629 C CA . LEU A 1 354 ? 12.479 -43.967 4.196 1.00 25.98 354 LEU A CA 1
ATOM 2630 C C . LEU A 1 354 ? 11.629 -45.027 4.923 1.00 25.98 354 LEU A C 1
ATOM 2632 O O . LEU A 1 354 ? 10.753 -45.613 4.282 1.00 25.98 354 LEU A O 1
ATOM 2636 N N . PRO A 1 355 ? 11.802 -45.277 6.233 1.00 26.70 355 PRO A N 1
ATOM 2637 C CA . PRO A 1 355 ? 10.808 -46.005 7.006 1.00 26.70 355 PRO A CA 1
ATOM 2638 C C . PRO A 1 355 ? 9.711 -45.035 7.471 1.00 26.70 355 PRO A C 1
ATOM 2640 O O . PRO A 1 355 ? 9.958 -44.104 8.233 1.00 26.70 355 PRO A O 1
ATOM 2643 N N . VAL A 1 356 ? 8.479 -45.264 7.013 1.00 25.36 356 VAL A N 1
ATOM 2644 C CA . VAL A 1 356 ? 7.272 -44.607 7.532 1.00 25.36 356 VAL A CA 1
ATOM 2645 C C . VAL A 1 356 ? 6.868 -45.317 8.825 1.00 25.36 356 VAL A C 1
ATOM 2647 O O . VAL A 1 356 ? 6.466 -46.479 8.783 1.00 25.36 356 VAL A O 1
ATOM 2650 N N . LEU A 1 357 ? 6.957 -44.637 9.970 1.00 24.83 357 LEU A N 1
ATOM 2651 C CA . LEU A 1 357 ? 6.408 -45.126 11.236 1.00 24.83 357 LEU A CA 1
ATOM 2652 C C . LEU A 1 357 ? 5.151 -44.317 11.585 1.00 24.83 357 LEU A C 1
ATOM 2654 O O . LEU A 1 357 ? 5.229 -43.175 12.030 1.00 24.83 357 LEU A O 1
ATOM 2658 N N . LEU A 1 358 ? 3.979 -44.910 11.345 1.00 29.23 358 LEU A N 1
ATOM 2659 C CA . LEU A 1 358 ? 2.683 -44.370 11.761 1.00 29.23 358 LEU A CA 1
ATOM 2660 C C . LEU A 1 358 ? 2.463 -44.688 13.246 1.00 29.23 358 LEU A C 1
ATOM 2662 O O . LEU A 1 358 ? 2.260 -45.845 13.606 1.00 29.23 358 LEU A O 1
ATOM 2666 N N . GLY A 1 359 ? 2.485 -43.664 14.099 1.00 26.69 359 GLY A N 1
ATOM 2667 C CA . GLY A 1 359 ? 2.144 -43.767 15.517 1.00 26.69 359 GLY A CA 1
ATOM 2668 C C . GLY A 1 359 ? 1.119 -42.707 15.907 1.00 26.69 359 GLY A C 1
ATOM 2669 O O . GLY A 1 359 ? 1.438 -41.528 16.002 1.00 26.69 359 GLY A O 1
ATOM 2670 N N . THR A 1 360 ? -0.124 -43.130 16.122 1.00 38.66 360 THR A N 1
ATOM 2671 C CA . THR A 1 360 ? -1.215 -42.326 16.685 1.00 38.66 360 THR A CA 1
ATOM 2672 C C . THR A 1 360 ? -0.995 -42.093 18.182 1.00 38.66 360 THR A C 1
ATOM 2674 O O . THR A 1 360 ? -0.910 -43.062 18.935 1.00 38.66 360 THR A O 1
ATOM 2677 N N . GLY A 1 361 ? -0.971 -40.836 18.634 1.00 27.58 361 GLY A N 1
ATOM 2678 C CA . GLY A 1 361 ? -0.944 -40.493 20.058 1.00 27.58 361 GLY A CA 1
ATOM 2679 C C . GLY A 1 361 ? -1.345 -39.039 20.308 1.00 27.58 361 GLY A C 1
ATOM 2680 O O . GLY A 1 361 ? -0.699 -38.119 19.822 1.00 27.58 361 GLY A O 1
ATOM 2681 N N . VAL A 1 362 ? -2.433 -38.843 21.053 1.00 36.41 362 VAL A N 1
ATOM 2682 C CA . VAL A 1 362 ? -2.921 -37.539 21.523 1.00 36.41 362 VAL A CA 1
ATOM 2683 C C . VAL A 1 362 ? -2.074 -37.091 22.714 1.00 36.41 362 VAL A C 1
ATOM 2685 O O . VAL A 1 362 ? -2.059 -37.788 23.724 1.00 36.41 362 VAL A O 1
ATOM 2688 N N . TYR A 1 363 ? -1.449 -35.913 22.636 1.00 29.16 363 TYR A N 1
ATOM 2689 C CA . TYR A 1 363 ? -0.936 -35.189 23.804 1.00 29.16 363 TYR A CA 1
ATOM 2690 C C . TYR A 1 363 ? -1.165 -33.685 23.632 1.00 29.16 363 TYR A C 1
ATOM 2692 O O . TYR A 1 363 ? -0.706 -33.078 22.667 1.00 29.16 363 TYR A O 1
ATOM 2700 N N . GLY A 1 364 ? -1.915 -33.093 24.563 1.00 33.47 364 GLY A N 1
ATOM 2701 C CA . GLY A 1 364 ? -2.064 -31.646 24.674 1.00 33.47 364 GLY A CA 1
ATOM 2702 C C . GLY A 1 364 ? -0.841 -31.021 25.338 1.00 33.47 364 GLY A C 1
ATOM 2703 O O . GLY A 1 364 ? -0.297 -31.597 26.278 1.00 33.47 364 GLY A O 1
ATOM 2704 N N . TYR A 1 365 ? -0.453 -29.828 24.887 1.00 27.55 365 TYR A N 1
ATOM 2705 C CA . TYR A 1 365 ? 0.560 -29.012 25.550 1.00 27.55 365 TYR A CA 1
ATOM 2706 C C . TYR A 1 365 ? 0.170 -27.531 25.544 1.00 27.55 365 TYR A C 1
ATOM 2708 O O . TYR A 1 365 ? -0.137 -26.944 24.509 1.00 27.55 365 TYR A O 1
ATOM 2716 N N . GLN A 1 366 ? 0.175 -26.955 26.748 1.00 26.56 366 GLN A N 1
ATOM 2717 C CA . GLN A 1 366 ? 0.252 -25.522 27.021 1.00 26.56 366 GLN A CA 1
ATOM 2718 C C . GLN A 1 366 ? 1.611 -24.997 26.549 1.00 26.56 366 GLN A C 1
ATOM 2720 O O . GLN A 1 366 ? 2.632 -25.601 26.878 1.00 26.56 366 GLN A O 1
ATOM 2725 N N . LEU A 1 367 ? 1.636 -23.867 25.837 1.00 26.19 367 LEU A N 1
ATOM 2726 C CA . LEU A 1 367 ? 2.882 -23.185 25.494 1.00 26.19 367 LEU A CA 1
ATOM 2727 C C . LEU A 1 367 ? 3.073 -21.955 26.387 1.00 26.19 367 LEU A C 1
ATOM 2729 O O . LEU A 1 367 ? 2.422 -20.927 26.214 1.00 26.19 367 LEU A O 1
ATOM 2733 N N . VAL A 1 368 ? 4.005 -22.079 27.327 1.00 30.58 368 VAL A N 1
ATOM 2734 C CA . VAL A 1 368 ? 4.776 -20.953 27.855 1.00 30.58 368 VAL A CA 1
ATOM 2735 C C . VAL A 1 368 ? 6.080 -20.950 27.069 1.00 30.58 368 VAL A C 1
ATOM 2737 O O . VAL A 1 368 ? 6.791 -21.952 27.077 1.00 30.58 368 VAL A O 1
ATOM 2740 N N . ALA A 1 369 ? 6.404 -19.847 26.403 1.00 28.28 369 ALA A N 1
ATOM 2741 C CA . ALA A 1 369 ? 7.721 -19.645 25.814 1.00 28.28 369 ALA A CA 1
ATOM 2742 C C . ALA A 1 369 ? 8.244 -18.269 26.236 1.00 28.28 369 ALA A C 1
ATOM 2744 O O . ALA A 1 369 ? 7.730 -17.235 25.817 1.00 28.28 369 ALA A O 1
ATOM 2745 N N . ASN A 1 370 ? 9.245 -18.293 27.116 1.00 26.64 370 ASN A N 1
ATOM 2746 C CA . ASN A 1 370 ? 10.216 -17.215 27.246 1.00 26.64 370 ASN A CA 1
ATOM 2747 C C . ASN A 1 370 ? 11.164 -17.297 26.047 1.00 26.64 370 ASN A C 1
ATOM 2749 O O . ASN A 1 370 ? 11.645 -18.396 25.770 1.00 26.64 370 ASN A O 1
ATOM 2753 N N . LEU A 1 371 ? 11.445 -16.154 25.417 1.00 32.28 371 LEU A N 1
ATOM 2754 C CA . LEU A 1 371 ? 12.770 -15.680 24.987 1.00 32.28 371 LEU A CA 1
ATOM 2755 C C . LEU A 1 371 ? 12.650 -14.214 24.547 1.00 32.28 371 LEU A C 1
ATOM 2757 O O . LEU A 1 371 ? 11.852 -13.940 23.623 1.00 32.28 371 LEU A O 1
#

Foldseek 3Di:
DKDWDFDADPLRATQWIAIPVQGIKGWDADPLRATAWIDRPPDDIWGWDDDPQQFTQDTPFWGFDADPLRHTQWIDGPQKIWGFDADPVLFTQKIFIDGHPGPDTPWIKGFDDDVNATQWIWTADPVRDTDTAWGFDADLLGGQWIQGPVRPFIWGFDADPLSFGQFTADPVRHTPDGWDADLLRQTDDDDGPDDAQRGGNCSLRWGQDPSRRWICLRNFIARSVSSWTSGAAPQNPDSRRTHAASNRSPQWHDSRSHHIDGPVVVVVVSCVVVPPPPDDVDPPDDPDDPDVVVVVVVVVVVVVVVCVVPVDDPVVVVVVVVPDPPVPPPVPPVPDPDDDDDDDDDDDDDDDDDDDDDDDDDDDDDDDDDD

Radius of gyration: 24.65 Å; chains: 1; bounding box: 60×70×53 Å

Secondary structure (DSSP, 8-state):
---EEEEE-TT--EEEEEETTTEEEEEEE-TTS-EEEEEETTSPPEE-EE-TTS-EEE-SSEEEEE-TTS-EEEEEETTEEEEEEE-TTS-EEEEEEEETT-SS-SEEEEEEEETTEEEEEEEE-TTS-EEEEEEEEEETTEEEEEEETTSS--EEEEE-TTS-EEEEE-TT--EEEE-EE-TT--EES---S----B-TTGGGT-EEETTTTEEEETTEEEETTTTEESS--TT--SS-TTBSGGG-TTTEE-SSSS--EEHHHHHHHHHHHHSSSSS-S-TT---SSSHHHHHHHHHHHHHHHHHHHHT--THHHHHHHTTS--TTHHHHSSSS---------S------PPP----------------